Protein AF-A0A6A4I9Q8-F1 (afdb_monomer_lite)

Secondary structure (DSSP, 8-state):
--HHHHHHHHHHHHHHHHHHHHHHHHHHHTTT---THHHHHHHHHHHHHHHHHHHHHHHHGGGS---S-HHHHHHHHHHHHHHHHHHHHHHHHHHHHHHS-TTSTHHHHHHHHHHHHHHHHHHHHHHHHHHHHHSGGGGSSS-----HHHHHHHHHHHHHHHHHHHHHHHHHHHHHT---TT--

InterPro domains:
  IPR049326 Rhodopsin domain, fungi [PF20684] (23-183)
  IPR052337 Satratoxin biosynthesis SC1 cluster protein 4-like [PTHR33048] (4-182)

pLDDT: mean 72.07, std 10.19, range [44.06, 89.12]

Structure (mmCIF, N/CA/C/O backbone):
data_AF-A0A6A4I9Q8-F1
#
_entry.id   AF-A0A6A4I9Q8-F1
#
loop_
_atom_site.group_PDB
_atom_site.id
_atom_site.type_symbol
_atom_site.label_atom_id
_atom_site.label_alt_id
_atom_site.label_comp_id
_atom_site.label_asym_id
_atom_site.label_entity_id
_atom_site.label_seq_id
_atom_site.pdbx_PDB_ins_code
_atom_site.Cartn_x
_atom_site.Cartn_y
_atom_site.Cartn_z
_atom_site.occupancy
_atom_site.B_iso_or_equiv
_atom_site.auth_seq_id
_atom_site.auth_comp_id
_atom_site.auth_asym_id
_atom_site.auth_atom_id
_atom_site.pdbx_PDB_model_num
ATOM 1 N N . MET A 1 1 ? 11.282 19.384 -15.415 1.00 49.78 1 MET A N 1
ATOM 2 C CA . MET A 1 1 ? 12.020 18.966 -14.199 1.00 49.78 1 MET A CA 1
ATOM 3 C C . MET A 1 1 ? 13.045 17.926 -14.609 1.00 49.78 1 MET A C 1
ATOM 5 O O . MET A 1 1 ? 12.693 17.058 -15.399 1.00 49.78 1 MET A O 1
ATOM 9 N N . SER A 1 2 ? 14.297 18.053 -14.161 1.00 60.88 2 SER A N 1
ATOM 10 C CA . SER A 1 2 ? 15.356 17.092 -14.499 1.00 60.88 2 SER A CA 1
ATOM 11 C C . SER A 1 2 ? 15.027 15.717 -13.908 1.00 60.88 2 SER A C 1
ATOM 13 O O . SER A 1 2 ? 14.532 15.641 -12.782 1.00 60.88 2 SER A O 1
ATOM 15 N N . SER A 1 3 ? 15.295 14.640 -14.653 1.00 65.06 3 SER A N 1
ATOM 16 C CA . SER A 1 3 ? 15.032 13.252 -14.231 1.00 65.06 3 SER A CA 1
ATOM 17 C C . SER A 1 3 ? 15.642 12.946 -12.858 1.00 65.06 3 SER A C 1
ATOM 19 O O . SER A 1 3 ? 15.024 12.292 -12.021 1.00 65.06 3 SER A O 1
ATOM 21 N N . THR A 1 4 ? 16.815 13.516 -12.581 1.00 69.88 4 THR A N 1
ATOM 22 C CA . THR A 1 4 ? 17.537 13.374 -11.314 1.00 69.88 4 THR A CA 1
ATOM 23 C C . THR A 1 4 ? 16.793 14.011 -10.138 1.00 69.88 4 THR A C 1
ATOM 25 O O . THR A 1 4 ? 16.762 13.444 -9.053 1.00 69.88 4 THR A O 1
ATOM 28 N N . THR A 1 5 ? 16.125 15.154 -10.340 1.00 75.88 5 THR A N 1
ATOM 29 C CA . THR A 1 5 ? 15.363 15.841 -9.280 1.00 75.88 5 THR A CA 1
ATOM 30 C C . THR A 1 5 ? 14.166 15.009 -8.819 1.00 75.88 5 THR A C 1
ATOM 32 O O . THR A 1 5 ? 13.914 14.906 -7.622 1.00 75.88 5 THR A O 1
ATOM 35 N N . ASN A 1 6 ? 13.453 14.375 -9.754 1.00 74.19 6 ASN A N 1
ATOM 36 C CA . ASN A 1 6 ? 12.318 13.503 -9.431 1.00 74.19 6 ASN A CA 1
ATOM 37 C C . ASN A 1 6 ? 12.762 12.240 -8.682 1.00 74.19 6 ASN A C 1
ATOM 39 O O . ASN A 1 6 ? 12.063 11.767 -7.785 1.00 74.19 6 ASN A O 1
ATOM 43 N N . LEU A 1 7 ? 13.937 11.714 -9.032 1.00 70.06 7 LEU A N 1
ATOM 44 C CA . LEU A 1 7 ? 14.496 10.520 -8.410 1.00 70.06 7 LEU A CA 1
ATOM 45 C C . LEU A 1 7 ? 14.932 10.810 -6.967 1.00 70.06 7 LEU A C 1
ATOM 47 O O . LEU A 1 7 ? 14.539 10.088 -6.055 1.00 70.06 7 LEU A O 1
ATOM 51 N N . VAL A 1 8 ? 15.627 11.930 -6.741 1.00 75.88 8 VAL A N 1
ATOM 52 C CA . VAL A 1 8 ? 16.012 12.385 -5.394 1.00 75.88 8 VAL A CA 1
ATOM 53 C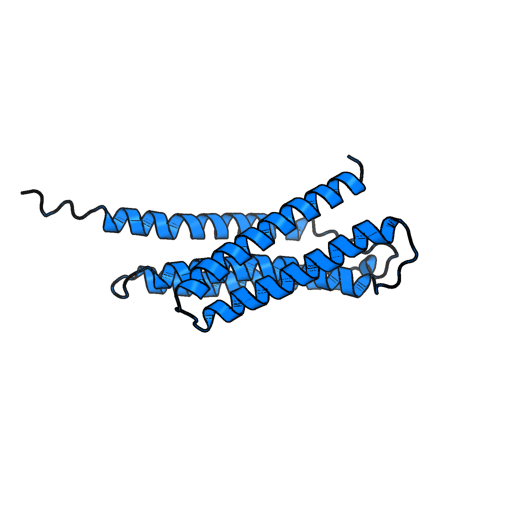 C . VAL A 1 8 ? 14.785 12.634 -4.516 1.00 75.88 8 VAL A C 1
ATOM 55 O O . VAL A 1 8 ? 14.747 12.177 -3.377 1.00 75.88 8 VAL A O 1
ATOM 58 N N . LEU A 1 9 ? 13.757 13.310 -5.043 1.00 78.50 9 LEU A N 1
ATOM 59 C CA . LEU A 1 9 ? 12.509 13.527 -4.305 1.00 78.50 9 LEU A CA 1
ATOM 60 C C . LEU A 1 9 ? 11.856 12.204 -3.899 1.00 78.50 9 LEU A C 1
ATOM 62 O O . LEU A 1 9 ? 11.435 12.056 -2.754 1.00 78.50 9 LEU A O 1
ATOM 66 N N . SER A 1 10 ? 11.817 11.237 -4.816 1.00 72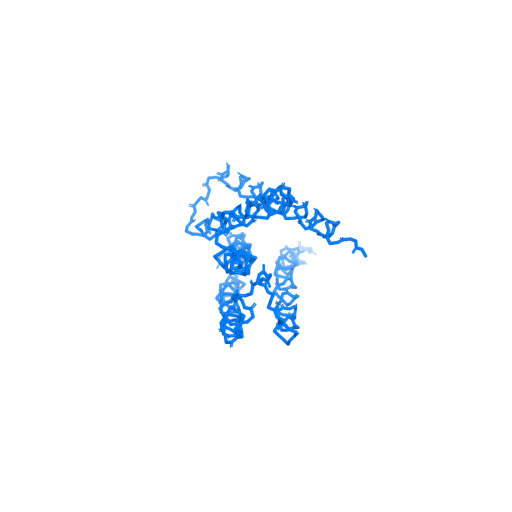.81 10 SER A N 1
ATOM 67 C CA . SER A 1 10 ? 11.249 9.915 -4.547 1.00 72.81 10 SER A CA 1
ATOM 68 C C . SER A 1 10 ? 12.001 9.217 -3.409 1.00 72.81 10 SER A C 1
ATOM 70 O O . SER A 1 10 ? 11.367 8.834 -2.430 1.00 72.81 10 SER A O 1
ATOM 72 N N . VAL A 1 11 ? 13.338 9.142 -3.465 1.00 74.75 11 VAL A N 1
ATOM 73 C CA . VAL A 1 11 ? 14.175 8.538 -2.404 1.00 74.75 11 VAL A CA 1
ATOM 74 C C . VAL A 1 11 ? 13.909 9.180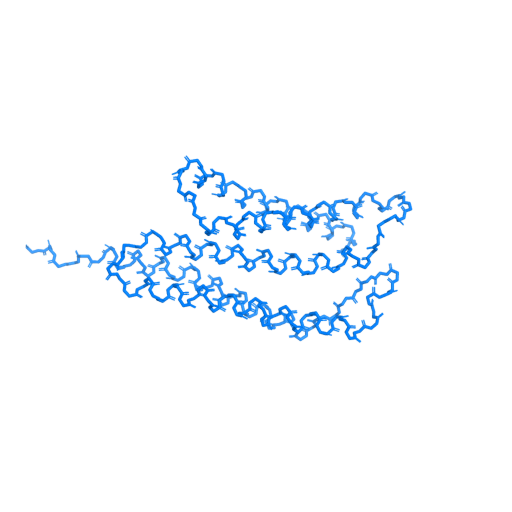 -1.040 1.00 74.75 11 VAL A C 1
ATOM 76 O O . VAL A 1 11 ? 13.747 8.486 -0.036 1.00 74.75 11 VAL A O 1
ATOM 79 N N . VAL A 1 12 ? 13.829 10.511 -0.980 1.00 78.94 12 VAL A N 1
ATOM 80 C CA . VAL A 1 12 ? 13.586 11.226 0.283 1.00 78.94 12 VAL A CA 1
ATOM 81 C C . VAL A 1 12 ? 12.206 10.890 0.853 1.00 78.94 12 VAL A C 1
ATOM 83 O O . VAL A 1 12 ? 12.088 10.589 2.039 1.00 78.94 12 VAL A O 1
ATOM 86 N N . PHE A 1 13 ? 11.153 10.889 0.032 1.00 77.56 13 PHE A N 1
ATOM 87 C CA . PHE A 1 13 ? 9.819 10.524 0.516 1.00 77.56 13 PHE A CA 1
ATOM 88 C C . PHE A 1 13 ? 9.743 9.062 0.959 1.00 77.56 13 PHE A C 1
ATOM 90 O O . PHE A 1 13 ? 9.140 8.776 1.996 1.00 77.56 13 PHE A O 1
ATOM 97 N N . PHE A 1 14 ? 10.382 8.155 0.220 1.00 69.56 14 PHE A N 1
ATOM 98 C CA . PHE A 1 14 ? 10.418 6.735 0.551 1.00 69.56 14 PHE A CA 1
ATOM 99 C C . PHE A 1 14 ? 11.152 6.462 1.861 1.00 69.56 14 PHE A C 1
ATOM 101 O O . PHE A 1 14 ? 10.586 5.833 2.751 1.00 69.56 14 PHE A O 1
ATOM 108 N N . THR A 1 15 ? 12.335 7.040 2.054 1.00 71.56 15 THR A N 1
ATOM 109 C CA . THR A 1 15 ? 13.102 6.887 3.300 1.00 71.56 15 THR A CA 1
ATOM 110 C C . THR A 1 15 ? 12.361 7.442 4.521 1.00 71.56 15 THR A C 1
ATOM 112 O O . THR A 1 15 ? 12.354 6.807 5.581 1.00 71.56 15 THR A O 1
ATOM 115 N N . ILE A 1 16 ? 11.667 8.580 4.387 1.00 77.31 16 ILE A N 1
ATOM 116 C CA . ILE A 1 16 ? 10.814 9.130 5.455 1.00 77.31 16 ILE A CA 1
ATOM 117 C C . ILE A 1 16 ? 9.633 8.191 5.740 1.00 77.31 16 ILE A C 1
ATOM 119 O O . ILE A 1 16 ? 9.325 7.916 6.905 1.00 77.31 16 ILE A O 1
ATOM 123 N N . ALA A 1 17 ? 8.978 7.674 4.697 1.00 69.50 17 ALA A N 1
ATOM 124 C CA . ALA A 1 17 ? 7.860 6.745 4.833 1.00 69.50 17 ALA A CA 1
ATOM 125 C C . ALA A 1 17 ? 8.293 5.436 5.518 1.00 69.50 17 ALA A C 1
ATOM 127 O O . ALA A 1 17 ? 7.673 5.032 6.511 1.00 69.50 17 ALA A O 1
ATOM 128 N N . SER A 1 18 ? 9.396 4.835 5.064 1.00 68.38 18 SER A N 1
ATOM 129 C CA . SER A 1 18 ? 10.040 3.660 5.657 1.00 68.38 18 SER A CA 1
ATOM 130 C C . SER A 1 18 ? 10.385 3.916 7.126 1.00 68.38 18 SER A C 1
ATOM 132 O O . SER A 1 18 ? 9.919 3.185 8.000 1.00 68.38 18 SER A O 1
ATOM 134 N N . GLY A 1 19 ? 11.082 5.015 7.433 1.00 69.44 19 GLY A N 1
ATOM 135 C CA . GLY A 1 19 ? 11.451 5.385 8.803 1.00 69.44 19 GLY A CA 1
ATOM 136 C C . GLY A 1 19 ? 10.245 5.584 9.727 1.00 69.44 19 GLY A C 1
ATOM 137 O O . GLY A 1 19 ? 10.244 5.108 10.866 1.00 69.44 19 GLY A O 1
ATOM 138 N N . SER A 1 20 ? 9.176 6.216 9.235 1.00 71.75 20 SER A N 1
ATOM 139 C CA . SER A 1 20 ? 7.936 6.388 10.001 1.00 71.75 20 SER A CA 1
ATOM 140 C C . SER A 1 20 ? 7.248 5.050 10.301 1.00 71.75 20 SER A C 1
ATOM 142 O O . SER A 1 20 ? 6.699 4.857 11.391 1.00 71.75 20 SER A O 1
ATOM 144 N N . THR A 1 21 ? 7.327 4.102 9.365 1.00 66.56 21 THR A N 1
ATOM 145 C CA . THR A 1 21 ? 6.777 2.751 9.506 1.00 66.56 21 THR A CA 1
ATOM 146 C C . THR A 1 21 ? 7.585 1.954 10.528 1.00 66.56 21 THR A C 1
ATOM 148 O O . THR A 1 21 ? 7.000 1.366 11.442 1.00 66.56 21 THR A O 1
ATOM 151 N N . THR A 1 22 ? 8.919 2.037 10.473 1.00 66.25 22 THR A N 1
ATOM 152 C CA . THR A 1 22 ? 9.829 1.449 11.469 1.00 66.25 22 THR A CA 1
ATOM 153 C C . THR A 1 22 ? 9.583 2.010 12.858 1.00 66.25 22 THR A C 1
ATOM 155 O O . THR A 1 22 ? 9.477 1.249 13.813 1.00 66.25 22 THR A O 1
ATOM 158 N N . ALA A 1 23 ? 9.433 3.329 12.996 1.00 68.50 23 ALA A N 1
ATOM 159 C CA . ALA A 1 23 ? 9.161 3.955 14.286 1.00 68.50 23 ALA A CA 1
ATOM 160 C C . ALA A 1 23 ? 7.839 3.451 14.886 1.00 68.50 23 ALA A C 1
ATOM 162 O O . ALA A 1 23 ? 7.784 3.111 16.069 1.00 68.50 23 ALA A O 1
ATOM 163 N N . ARG A 1 24 ? 6.784 3.325 14.068 1.00 68.12 24 ARG A N 1
ATOM 164 C CA . ARG A 1 24 ? 5.489 2.765 14.496 1.00 68.12 24 ARG A CA 1
ATOM 165 C C . ARG A 1 24 ? 5.614 1.307 14.945 1.00 68.12 24 ARG A C 1
ATOM 167 O O . ARG A 1 24 ? 5.060 0.951 15.988 1.00 68.12 24 ARG A O 1
ATOM 174 N N . LEU A 1 25 ? 6.361 0.488 14.201 1.00 63.91 25 LEU A N 1
ATOM 175 C CA . LEU A 1 25 ? 6.666 -0.898 14.569 1.00 63.91 25 LEU A CA 1
ATOM 176 C C . LEU A 1 25 ? 7.487 -0.976 15.858 1.00 63.91 25 LEU A C 1
ATOM 178 O O . LEU A 1 25 ? 7.111 -1.711 16.761 1.00 63.91 25 LEU A O 1
ATOM 182 N N . CYS A 1 26 ? 8.542 -0.176 15.999 1.00 62.28 26 CYS A N 1
ATOM 183 C CA . CYS A 1 26 ? 9.382 -0.127 17.197 1.00 62.28 26 CYS A CA 1
ATOM 184 C C . CYS A 1 26 ? 8.591 0.290 18.441 1.00 62.28 26 CYS A C 1
ATOM 186 O O . CYS A 1 26 ? 8.750 -0.311 19.503 1.00 62.28 26 CYS A O 1
ATOM 188 N N . ILE A 1 27 ? 7.689 1.271 18.324 1.00 69.62 27 ILE A N 1
ATOM 189 C CA . ILE A 1 27 ? 6.798 1.673 19.424 1.00 69.62 27 ILE A CA 1
ATOM 190 C C . ILE A 1 27 ? 5.878 0.509 19.834 1.00 69.62 27 ILE A C 1
ATOM 192 O O . ILE A 1 27 ? 5.635 0.315 21.029 1.00 69.62 27 ILE A O 1
ATOM 196 N N . ARG A 1 28 ? 5.386 -0.289 18.875 1.00 65.69 28 ARG A N 1
ATOM 197 C CA . ARG A 1 28 ? 4.564 -1.485 19.145 1.00 65.69 28 ARG A CA 1
ATOM 198 C C . ARG A 1 28 ? 5.376 -2.646 19.719 1.00 65.69 28 ARG A C 1
ATOM 200 O O . ARG A 1 28 ? 4.943 -3.237 20.707 1.00 65.69 28 ARG A O 1
ATOM 207 N N . TYR A 1 29 ? 6.559 -2.913 19.173 1.00 60.53 29 TYR A N 1
ATOM 208 C CA . TYR A 1 29 ? 7.510 -3.916 19.657 1.00 60.53 29 TYR A CA 1
ATOM 209 C C . TYR A 1 29 ? 7.867 -3.657 21.122 1.00 60.53 29 TYR A C 1
ATOM 211 O O . TYR A 1 29 ? 7.796 -4.550 21.967 1.00 60.53 29 TYR A O 1
ATOM 219 N N . ARG A 1 30 ? 8.127 -2.388 21.463 1.00 60.88 30 ARG A N 1
ATOM 220 C CA . ARG A 1 30 ? 8.427 -1.966 22.836 1.00 60.88 30 ARG A CA 1
ATOM 221 C C . ARG A 1 30 ? 7.256 -2.166 23.806 1.00 60.88 30 ARG A C 1
ATOM 223 O O . ARG A 1 30 ? 7.480 -2.214 25.010 1.00 60.88 30 ARG A O 1
ATOM 230 N N . LYS A 1 31 ? 6.020 -2.305 23.311 1.00 68.38 31 LYS A N 1
ATOM 231 C CA . LYS A 1 31 ? 4.825 -2.630 24.110 1.00 68.38 31 LYS A CA 1
ATOM 232 C C . LYS A 1 31 ? 4.532 -4.140 24.224 1.00 68.38 31 LYS A C 1
ATOM 234 O O . LYS A 1 31 ? 3.500 -4.482 24.793 1.00 68.38 31 LYS A O 1
ATOM 239 N N . GLN A 1 32 ? 5.417 -5.029 23.744 1.00 53.28 32 GLN A N 1
ATOM 240 C CA . GLN A 1 32 ? 5.388 -6.484 24.013 1.00 53.28 32 GLN A CA 1
ATOM 241 C C . GLN A 1 32 ? 4.052 -7.183 23.659 1.00 53.28 32 GLN A C 1
ATOM 243 O O . GLN A 1 32 ? 3.576 -8.064 24.368 1.00 53.28 32 GLN A O 1
ATOM 248 N N . ARG A 1 33 ? 3.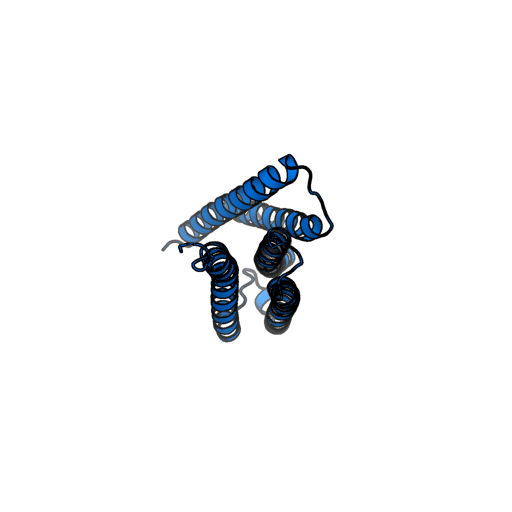420 -6.805 22.541 1.00 59.88 33 ARG A N 1
ATOM 249 C CA . ARG A 1 33 ? 2.233 -7.493 21.989 1.00 59.88 33 ARG A CA 1
ATOM 250 C C . ARG A 1 33 ? 2.510 -8.028 20.584 1.00 59.88 33 ARG A C 1
ATOM 252 O O . ARG A 1 33 ? 1.780 -7.717 19.647 1.00 59.88 33 ARG A O 1
ATOM 259 N N . LEU A 1 34 ? 3.565 -8.832 20.465 1.00 53.28 34 LEU A N 1
ATOM 260 C CA . LEU A 1 34 ? 3.936 -9.483 19.212 1.00 53.28 34 LEU A CA 1
ATOM 261 C C . LEU A 1 34 ? 2.974 -10.622 18.885 1.00 53.28 34 LEU A C 1
ATOM 263 O O . LEU A 1 34 ? 2.778 -11.527 19.693 1.00 53.28 34 LEU A O 1
ATOM 267 N N . TRP A 1 35 ? 2.352 -10.557 17.715 1.00 58.75 35 TRP A N 1
ATOM 268 C CA . TRP A 1 35 ? 1.408 -11.565 17.215 1.00 58.75 35 TRP A CA 1
ATOM 269 C C . TRP A 1 35 ? 1.637 -11.771 15.710 1.00 58.75 35 TRP A C 1
ATOM 271 O O . TRP A 1 35 ? 2.302 -10.961 15.080 1.00 58.75 35 TRP A O 1
ATOM 281 N N . TRP A 1 36 ? 1.022 -12.799 15.109 1.00 55.47 36 TRP A N 1
ATOM 282 C CA . TRP A 1 36 ? 1.132 -13.148 13.673 1.00 55.47 36 TRP A CA 1
ATOM 283 C C . TRP A 1 36 ? 0.946 -11.974 12.680 1.00 55.47 36 TRP A C 1
ATOM 285 O O . TRP A 1 36 ? 1.488 -11.994 11.583 1.00 55.47 36 TRP A O 1
ATOM 295 N N . ASP A 1 37 ? 0.224 -10.930 13.086 1.00 59.28 37 ASP A N 1
ATOM 296 C CA . ASP A 1 37 ? 0.057 -9.661 12.356 1.00 59.28 37 ASP A CA 1
ATOM 297 C C . ASP A 1 37 ? 1.367 -8.879 12.129 1.00 59.28 37 ASP A C 1
ATOM 299 O O . ASP A 1 37 ? 1.537 -8.242 11.091 1.00 59.28 37 ASP A O 1
ATOM 303 N N . ASP A 1 38 ? 2.331 -8.965 13.051 1.00 64.19 38 ASP A N 1
ATOM 304 C CA . ASP A 1 38 ? 3.638 -8.313 12.893 1.00 64.19 38 ASP A CA 1
ATOM 305 C C . ASP A 1 38 ? 4.468 -8.963 11.778 1.00 64.19 38 ASP A C 1
ATOM 307 O O . ASP A 1 38 ? 5.381 -8.330 11.255 1.00 64.19 38 ASP A O 1
ATOM 311 N N . GLY A 1 39 ? 4.121 -10.183 11.347 1.00 68.69 39 GLY A N 1
ATOM 312 C CA . GLY A 1 39 ? 4.751 -10.839 10.201 1.00 68.69 39 GLY A CA 1
ATOM 313 C C . GLY A 1 39 ? 4.548 -10.059 8.900 1.00 68.69 39 GLY A C 1
ATOM 314 O O . GLY A 1 39 ? 5.504 -9.847 8.158 1.00 68.69 39 GLY A O 1
ATOM 315 N N . TRP A 1 40 ? 3.339 -9.540 8.662 1.00 66.69 40 TRP A N 1
ATOM 316 C CA . TRP A 1 40 ? 3.046 -8.688 7.502 1.00 66.69 40 TRP A CA 1
ATOM 317 C C . TRP A 1 40 ? 3.768 -7.343 7.593 1.00 66.69 40 TRP A C 1
ATOM 319 O O . TRP A 1 40 ? 4.280 -6.827 6.601 1.00 66.69 40 TRP A O 1
ATOM 329 N N . ALA A 1 41 ? 3.879 -6.791 8.799 1.00 65.94 41 ALA A N 1
ATOM 330 C CA . ALA A 1 41 ? 4.570 -5.531 9.041 1.00 65.94 41 ALA A CA 1
ATOM 331 C C . ALA A 1 41 ? 6.096 -5.658 8.841 1.00 65.94 41 ALA A C 1
ATOM 333 O O . ALA A 1 41 ? 6.709 -4.794 8.215 1.00 65.94 41 ALA A O 1
ATOM 334 N N . ILE A 1 42 ? 6.698 -6.761 9.298 1.00 71.00 42 ILE A N 1
ATOM 335 C CA . ILE A 1 42 ? 8.114 -7.094 9.078 1.00 71.00 42 ILE A CA 1
ATOM 336 C C . ILE A 1 42 ? 8.377 -7.373 7.597 1.00 71.00 42 ILE A C 1
ATOM 338 O O . ILE A 1 42 ? 9.340 -6.846 7.046 1.00 71.00 42 ILE A O 1
ATOM 342 N N . LEU A 1 43 ? 7.503 -8.137 6.935 1.00 71.62 43 LEU A N 1
ATOM 343 C CA . LEU A 1 43 ? 7.601 -8.396 5.498 1.00 71.62 43 LEU A CA 1
ATOM 344 C C . LEU A 1 43 ? 7.569 -7.089 4.697 1.00 71.62 43 LEU A C 1
ATOM 346 O O . LEU A 1 43 ? 8.397 -6.889 3.816 1.00 71.62 43 LEU A O 1
ATOM 350 N N . THR A 1 44 ? 6.664 -6.174 5.051 1.00 69.50 44 THR A N 1
ATOM 351 C CA . THR A 1 44 ? 6.586 -4.832 4.452 1.00 69.50 44 THR A CA 1
ATOM 352 C C . THR A 1 44 ? 7.890 -4.070 4.622 1.00 69.50 44 THR A C 1
ATOM 354 O O . THR A 1 44 ? 8.384 -3.480 3.672 1.00 69.50 44 THR A O 1
ATOM 357 N N . LEU A 1 45 ? 8.454 -4.098 5.829 1.00 68.62 45 LEU A N 1
ATOM 358 C CA . LEU A 1 45 ? 9.707 -3.423 6.139 1.00 68.62 45 LEU A CA 1
ATOM 359 C C . LEU A 1 45 ? 10.855 -3.952 5.288 1.00 68.62 45 LEU A C 1
ATOM 361 O O . LEU A 1 45 ? 11.559 -3.164 4.669 1.00 68.62 45 LEU A O 1
ATOM 365 N N . ILE A 1 46 ? 10.998 -5.275 5.215 1.00 76.00 46 ILE A N 1
ATOM 366 C CA . ILE A 1 46 ? 12.032 -5.926 4.409 1.00 76.00 46 ILE A CA 1
ATOM 367 C C . ILE A 1 46 ? 11.866 -5.534 2.936 1.00 76.00 46 ILE A C 1
ATOM 369 O O . ILE A 1 46 ? 12.810 -5.038 2.325 1.00 76.00 46 ILE A O 1
ATOM 373 N N . LEU A 1 47 ? 10.658 -5.674 2.386 1.00 70.25 47 LEU A N 1
ATOM 374 C CA . LEU A 1 47 ? 10.367 -5.335 0.992 1.00 70.25 47 LEU A CA 1
ATOM 375 C C . LEU A 1 47 ? 10.635 -3.855 0.680 1.00 70.25 47 LEU A C 1
ATOM 377 O O . LEU A 1 47 ? 11.292 -3.559 -0.315 1.00 70.25 47 LEU A O 1
ATOM 381 N N . SER A 1 48 ? 10.207 -2.930 1.542 1.00 67.75 48 SER A N 1
ATOM 382 C CA . SER A 1 48 ? 10.467 -1.495 1.367 1.00 67.75 48 SER A CA 1
ATOM 383 C C . SER A 1 48 ? 11.953 -1.156 1.473 1.00 67.75 48 SER A C 1
ATOM 385 O O . SER A 1 48 ? 12.455 -0.384 0.663 1.00 67.75 48 SER A O 1
ATOM 387 N N . THR A 1 49 ? 12.690 -1.766 2.410 1.00 69.38 49 THR A N 1
ATOM 388 C CA . THR A 1 49 ? 14.141 -1.538 2.524 1.00 69.38 49 THR A CA 1
ATOM 389 C C . THR A 1 49 ? 14.912 -2.049 1.311 1.00 69.38 49 THR A C 1
ATOM 391 O O . THR A 1 49 ? 15.863 -1.403 0.883 1.00 69.38 49 THR A O 1
ATOM 394 N N . LEU A 1 50 ? 14.486 -3.164 0.711 1.00 70.88 50 LEU A N 1
ATOM 395 C CA . LEU A 1 50 ? 15.085 -3.670 -0.525 1.00 70.88 50 LEU A CA 1
ATOM 396 C C . LEU A 1 50 ? 14.849 -2.713 -1.701 1.00 70.88 50 LEU A C 1
ATOM 398 O O . LEU A 1 50 ? 15.746 -2.516 -2.518 1.00 70.88 50 LEU A O 1
ATOM 402 N N . VAL A 1 51 ? 13.672 -2.084 -1.763 1.00 68.31 51 VAL A N 1
ATOM 403 C CA . VAL A 1 51 ? 13.371 -1.042 -2.756 1.00 68.31 51 VAL A CA 1
ATOM 404 C C . VAL A 1 51 ? 14.213 0.212 -2.527 1.00 68.31 51 VAL A C 1
ATOM 406 O O . VAL A 1 51 ? 14.762 0.745 -3.490 1.00 68.31 51 VAL A O 1
ATOM 409 N N . ASP A 1 52 ? 14.359 0.659 -1.278 1.00 65.94 52 ASP A N 1
ATOM 410 C CA . ASP A 1 52 ? 15.188 1.819 -0.925 1.00 65.94 52 ASP A CA 1
ATOM 411 C C . ASP A 1 52 ? 16.658 1.602 -1.319 1.00 65.94 52 ASP A C 1
ATOM 413 O O . ASP A 1 52 ? 17.269 2.485 -1.923 1.00 65.94 52 ASP A O 1
ATOM 417 N N . ILE A 1 53 ? 17.210 0.416 -1.042 1.00 71.38 53 ILE A N 1
ATOM 418 C CA . ILE A 1 53 ? 18.583 0.046 -1.425 1.00 71.38 53 ILE A CA 1
ATOM 419 C C . ILE A 1 53 ? 18.730 0.042 -2.950 1.00 71.38 53 ILE A C 1
ATOM 421 O O . ILE A 1 53 ? 19.632 0.687 -3.479 1.00 71.38 53 ILE A O 1
ATOM 425 N N . ALA A 1 54 ? 17.802 -0.598 -3.663 1.00 68.12 54 ALA A N 1
ATOM 426 C CA . ALA A 1 54 ? 17.814 -0.635 -5.122 1.00 68.12 54 ALA A CA 1
ATOM 427 C C . ALA A 1 54 ? 17.706 0.767 -5.748 1.00 68.12 54 ALA A C 1
ATOM 429 O O . ALA A 1 54 ? 18.335 1.053 -6.766 1.00 68.12 54 ALA A O 1
ATOM 430 N N . LEU A 1 55 ? 16.897 1.656 -5.170 1.00 67.69 55 LEU A N 1
ATOM 431 C CA . LEU A 1 55 ? 16.739 3.019 -5.669 1.00 67.69 55 LEU A CA 1
ATOM 432 C C . LEU A 1 55 ? 17.978 3.874 -5.367 1.00 67.69 55 LEU A C 1
ATOM 434 O O . LEU A 1 55 ? 18.370 4.692 -6.197 1.00 67.69 55 LEU A O 1
ATOM 438 N N . PHE A 1 56 ? 18.610 3.666 -4.211 1.00 69.69 56 PHE A N 1
ATOM 439 C CA . PHE A 1 56 ? 19.854 4.328 -3.825 1.00 69.69 56 PHE A CA 1
ATOM 440 C C . PHE A 1 56 ? 21.026 3.919 -4.725 1.00 69.69 56 PHE A C 1
ATOM 442 O O . PHE A 1 56 ? 21.767 4.784 -5.193 1.00 69.69 56 PHE A O 1
ATOM 449 N N . GLU A 1 57 ? 21.147 2.629 -5.044 1.00 68.06 57 GLU A N 1
ATOM 450 C CA . GLU A 1 57 ? 22.126 2.128 -6.016 1.00 68.06 57 GLU A CA 1
ATOM 451 C C . GLU A 1 57 ? 21.926 2.773 -7.394 1.00 68.06 57 GLU A C 1
ATOM 453 O O . GLU A 1 57 ? 22.893 3.225 -7.998 1.00 68.06 57 GLU A O 1
ATOM 458 N N . ALA A 1 58 ? 20.680 2.948 -7.850 1.00 64.69 58 ALA A N 1
ATOM 459 C CA . ALA A 1 58 ? 20.390 3.621 -9.120 1.00 64.69 58 ALA A CA 1
ATOM 460 C C . ALA A 1 58 ? 20.770 5.120 -9.142 1.00 64.69 58 ALA A C 1
ATOM 462 O O . ALA A 1 58 ? 21.060 5.661 -10.211 1.00 64.69 58 ALA A O 1
ATOM 463 N N . VAL A 1 59 ? 20.777 5.808 -7.990 1.00 65.88 59 VAL A N 1
ATOM 464 C CA . VAL A 1 59 ? 21.287 7.193 -7.875 1.00 65.88 59 VAL A CA 1
ATOM 465 C C . VAL A 1 59 ? 22.807 7.218 -8.036 1.00 65.88 59 VAL A C 1
ATOM 467 O O . VAL A 1 59 ? 23.339 8.115 -8.689 1.00 65.88 59 VAL A O 1
ATOM 470 N N . PHE A 1 60 ? 23.499 6.259 -7.415 1.00 64.06 60 PHE A N 1
ATOM 471 C CA . PHE A 1 60 ? 24.962 6.205 -7.357 1.00 64.06 60 PHE A CA 1
ATOM 472 C C . PHE A 1 60 ? 25.593 5.633 -8.636 1.00 64.06 60 PHE A C 1
ATOM 474 O O . PHE A 1 60 ? 26.606 6.160 -9.095 1.00 64.06 60 PHE A O 1
ATOM 481 N N . GLU A 1 61 ? 24.975 4.630 -9.269 1.00 61.25 61 GLU A N 1
ATOM 482 C CA . GLU A 1 61 ? 25.420 4.062 -10.555 1.00 61.25 61 GLU A CA 1
ATOM 483 C C . GLU A 1 61 ? 25.200 5.000 -11.752 1.00 61.25 61 GLU A C 1
ATOM 485 O O . GLU A 1 61 ? 25.728 4.756 -12.833 1.00 61.25 61 GLU A O 1
ATOM 490 N N . ALA A 1 62 ? 24.532 6.146 -11.580 1.00 55.09 62 ALA A N 1
ATOM 491 C CA . ALA A 1 62 ? 24.508 7.193 -12.605 1.00 55.09 62 ALA A CA 1
ATOM 492 C C . ALA A 1 62 ? 25.918 7.715 -12.993 1.00 55.09 62 ALA A C 1
ATOM 494 O O . ALA A 1 62 ? 26.031 8.506 -13.930 1.00 55.09 62 ALA A O 1
ATOM 495 N N . GLY A 1 63 ? 26.982 7.281 -12.295 1.00 54.97 63 GLY A N 1
ATOM 496 C CA . GLY A 1 63 ? 28.385 7.556 -12.612 1.00 54.97 63 GLY A CA 1
ATOM 497 C C . GLY A 1 63 ? 29.283 6.352 -12.961 1.00 54.97 63 GLY A C 1
ATOM 498 O O . GLY A 1 63 ? 30.460 6.588 -13.229 1.00 54.97 63 GLY A O 1
ATOM 499 N N . SER A 1 64 ? 28.833 5.088 -12.950 1.00 51.59 64 SER A N 1
ATOM 500 C CA . SER A 1 64 ? 29.699 3.918 -13.251 1.00 51.59 64 SER A CA 1
ATOM 501 C C . SER A 1 64 ? 28.904 2.694 -13.737 1.00 51.59 64 SER A C 1
ATOM 503 O O . SER A 1 64 ? 27.733 2.562 -13.405 1.00 51.59 64 SER A O 1
ATOM 505 N N . ASP A 1 65 ? 29.544 1.841 -14.549 1.00 55.00 65 ASP A N 1
ATOM 506 C CA . ASP A 1 65 ? 28.939 0.756 -15.348 1.00 55.00 65 ASP A CA 1
ATOM 507 C C . ASP A 1 65 ? 27.929 -0.153 -14.604 1.00 55.00 65 ASP A C 1
ATOM 509 O O . ASP A 1 65 ? 28.179 -0.535 -13.462 1.00 55.00 65 ASP A O 1
ATOM 513 N N . PRO A 1 66 ? 26.827 -0.581 -15.264 1.00 53.62 66 PRO A N 1
ATOM 514 C CA . PRO A 1 66 ? 25.705 -1.248 -14.607 1.00 53.62 66 PRO A CA 1
ATOM 515 C C . PRO A 1 66 ? 25.945 -2.754 -14.436 1.00 53.62 66 PRO A C 1
ATOM 517 O O . PRO A 1 66 ? 25.925 -3.500 -15.420 1.00 53.62 66 PRO A O 1
ATOM 520 N N . VAL A 1 67 ? 26.109 -3.228 -13.198 1.00 52.41 67 VAL A N 1
ATOM 521 C CA . VAL A 1 67 ? 26.244 -4.675 -12.899 1.00 52.41 67 VAL A CA 1
ATOM 522 C C . VAL A 1 67 ? 24.941 -5.283 -12.347 1.00 52.41 67 VAL A C 1
ATOM 524 O O . VAL A 1 67 ? 24.837 -6.499 -12.179 1.00 52.41 67 VAL A O 1
ATOM 527 N N . SER A 1 68 ? 23.884 -4.488 -12.142 1.00 54.31 68 SER A N 1
ATOM 528 C CA . SER A 1 68 ? 22.582 -5.020 -11.717 1.00 54.31 68 SER A CA 1
ATOM 529 C C . SER A 1 68 ? 21.789 -5.634 -12.895 1.00 54.31 68 SER A C 1
ATOM 531 O O . SER A 1 68 ? 21.718 -5.048 -13.985 1.00 54.31 68 SER A O 1
ATOM 533 N N . PRO A 1 69 ? 21.126 -6.797 -12.719 1.00 58.03 69 PRO A N 1
ATOM 534 C CA . PRO A 1 69 ? 20.126 -7.268 -13.669 1.00 58.03 69 PRO A CA 1
ATOM 535 C C . PRO A 1 69 ? 18.919 -6.320 -13.617 1.00 58.03 69 PRO A C 1
ATOM 537 O O . PRO A 1 69 ? 17.996 -6.505 -12.821 1.00 58.03 69 PRO A O 1
ATOM 540 N N . LYS A 1 70 ? 18.919 -5.305 -14.490 1.00 68.25 70 LYS A N 1
ATOM 541 C CA . LYS A 1 70 ? 17.901 -4.239 -14.592 1.00 68.25 70 LYS A CA 1
ATOM 542 C C . LYS A 1 70 ? 16.456 -4.753 -14.551 1.00 68.25 70 LYS A C 1
ATOM 544 O O . LYS A 1 70 ? 15.583 -4.104 -13.981 1.00 68.25 70 LYS A O 1
ATOM 549 N N . ALA A 1 71 ? 16.209 -5.941 -15.105 1.00 66.31 71 ALA A N 1
ATOM 550 C CA . ALA A 1 71 ? 14.909 -6.601 -15.058 1.00 66.31 71 ALA A CA 1
ATOM 551 C C . ALA A 1 71 ? 14.508 -7.020 -13.631 1.00 66.31 71 ALA A C 1
ATOM 553 O O . ALA A 1 71 ? 13.392 -6.736 -13.201 1.00 66.31 71 ALA A O 1
ATOM 554 N N . ALA A 1 72 ? 15.404 -7.651 -12.866 1.00 68.31 72 ALA A N 1
ATOM 555 C CA . ALA A 1 72 ? 15.107 -8.079 -11.499 1.00 68.31 72 ALA A CA 1
ATOM 556 C C . ALA A 1 72 ? 14.835 -6.875 -10.591 1.00 68.31 72 ALA A C 1
ATOM 558 O O . ALA A 1 72 ? 13.882 -6.897 -9.818 1.00 68.31 72 ALA A O 1
ATOM 559 N N . GLN A 1 73 ? 15.612 -5.801 -10.743 1.00 69.00 73 GLN A N 1
ATOM 560 C CA . GLN A 1 73 ? 15.413 -4.551 -10.011 1.00 69.00 73 GLN A CA 1
ATOM 561 C C . GLN A 1 73 ? 14.061 -3.904 -10.346 1.00 69.00 73 GLN A C 1
ATOM 563 O O . GLN A 1 73 ? 13.345 -3.462 -9.449 1.00 69.00 73 GLN A O 1
ATOM 568 N N . PHE A 1 74 ? 13.672 -3.903 -11.624 1.00 73.25 74 PHE A N 1
ATOM 569 C CA . PHE A 1 74 ? 12.372 -3.406 -12.069 1.00 73.25 74 PHE A CA 1
ATOM 570 C C . PHE A 1 74 ? 11.204 -4.205 -11.464 1.00 73.25 74 PHE A C 1
ATOM 572 O O . PHE A 1 74 ? 10.291 -3.621 -10.872 1.00 73.25 74 PHE A O 1
ATOM 579 N N . TRP A 1 75 ? 11.253 -5.537 -11.556 1.00 74.12 75 TRP A N 1
ATOM 580 C CA . TRP A 1 75 ? 10.214 -6.421 -11.021 1.00 74.12 75 TRP A CA 1
ATOM 581 C C . TRP A 1 75 ? 10.139 -6.379 -9.495 1.00 74.12 75 TRP A C 1
ATOM 583 O O . TRP A 1 75 ? 9.035 -6.346 -8.940 1.00 74.12 75 TRP A O 1
ATOM 593 N N . LEU A 1 76 ? 11.290 -6.325 -8.818 1.00 72.81 76 LEU A N 1
ATOM 594 C CA . LEU A 1 76 ? 11.360 -6.140 -7.372 1.00 72.81 76 LEU A CA 1
ATOM 595 C C . LEU A 1 76 ? 10.730 -4.814 -6.971 1.00 72.81 76 LEU A C 1
ATOM 597 O O . LEU A 1 76 ? 9.911 -4.813 -6.062 1.00 72.81 76 LEU A O 1
ATOM 601 N N . ASN A 1 77 ? 11.037 -3.718 -7.661 1.00 72.00 77 ASN A N 1
ATOM 602 C CA . ASN A 1 77 ? 10.496 -2.408 -7.318 1.00 72.00 77 ASN A CA 1
ATOM 603 C C . ASN A 1 77 ? 8.971 -2.351 -7.510 1.00 72.00 77 ASN A C 1
ATOM 605 O O . ASN A 1 77 ? 8.237 -2.042 -6.572 1.00 72.00 77 ASN A O 1
ATOM 609 N N . VAL A 1 78 ? 8.473 -2.752 -8.685 1.00 74.94 78 VAL A N 1
ATOM 610 C CA . VAL A 1 78 ? 7.030 -2.749 -8.991 1.00 74.94 78 VAL A CA 1
ATOM 611 C C . VAL A 1 78 ? 6.235 -3.638 -8.031 1.00 74.94 78 VAL A C 1
ATOM 613 O O . VAL A 1 78 ? 5.186 -3.224 -7.535 1.00 74.94 78 VAL A O 1
ATOM 616 N N . THR A 1 79 ? 6.723 -4.849 -7.757 1.00 76.69 79 THR A N 1
ATOM 617 C CA . THR A 1 79 ? 5.992 -5.824 -6.934 1.00 76.69 79 THR A CA 1
ATOM 618 C C . THR A 1 79 ? 6.101 -5.486 -5.451 1.00 76.69 79 THR A C 1
ATOM 620 O O . THR A 1 79 ? 5.090 -5.464 -4.748 1.00 76.69 79 THR A O 1
ATOM 623 N N . SER A 1 80 ? 7.307 -5.176 -4.970 1.00 76.56 80 SER A N 1
ATOM 624 C CA . SER A 1 80 ? 7.562 -4.900 -3.550 1.00 76.56 80 SER A CA 1
ATOM 625 C C . SER A 1 80 ? 6.907 -3.604 -3.100 1.00 76.56 80 SER A C 1
ATOM 627 O O . SER A 1 80 ? 6.389 -3.559 -1.988 1.00 76.56 80 SER A O 1
ATOM 629 N N . PHE A 1 81 ? 6.854 -2.582 -3.960 1.00 73.00 81 PHE A N 1
ATOM 630 C CA . PHE A 1 81 ? 6.160 -1.338 -3.638 1.00 73.00 81 PHE A CA 1
ATOM 631 C C . PHE A 1 81 ? 4.662 -1.574 -3.414 1.00 73.00 81 PHE A C 1
ATOM 633 O O . PHE A 1 81 ? 4.134 -1.237 -2.354 1.00 73.00 81 PHE A O 1
ATOM 640 N N . THR A 1 82 ? 3.975 -2.209 -4.371 1.00 79.25 82 THR A N 1
ATOM 641 C CA . THR A 1 82 ? 2.535 -2.468 -4.241 1.00 79.25 82 THR A CA 1
ATOM 642 C C . THR A 1 82 ? 2.250 -3.416 -3.071 1.00 79.25 82 THR A C 1
ATOM 644 O O . THR A 1 82 ? 1.424 -3.092 -2.218 1.00 79.25 82 THR A O 1
ATOM 647 N N . VAL A 1 83 ? 2.962 -4.543 -2.955 1.00 78.81 83 VAL A N 1
ATOM 648 C CA . VAL A 1 83 ? 2.778 -5.473 -1.824 1.00 78.81 83 VAL A CA 1
ATOM 649 C C . VAL A 1 83 ? 3.052 -4.778 -0.489 1.00 78.81 83 VAL A C 1
ATOM 651 O O . VAL A 1 83 ? 2.283 -4.952 0.455 1.00 78.81 83 VAL A O 1
ATOM 654 N N . GLY A 1 84 ? 4.102 -3.961 -0.411 1.00 75.75 84 GLY A N 1
ATOM 655 C CA . GLY A 1 84 ? 4.479 -3.233 0.795 1.00 75.75 84 GLY A CA 1
ATOM 656 C C . GLY A 1 84 ? 3.402 -2.246 1.248 1.00 75.75 84 GLY A C 1
ATOM 657 O O . GLY A 1 84 ? 2.969 -2.296 2.400 1.00 75.75 84 GLY A O 1
ATOM 658 N N . VAL A 1 85 ? 2.898 -1.398 0.347 1.00 79.56 85 VAL A N 1
ATOM 659 C CA . VAL A 1 85 ? 1.843 -0.417 0.671 1.00 79.56 85 VAL A CA 1
ATOM 660 C C . VAL A 1 85 ? 0.573 -1.110 1.167 1.00 79.56 85 VAL A C 1
ATOM 662 O O . VAL A 1 85 ? 0.022 -0.748 2.211 1.00 79.56 85 V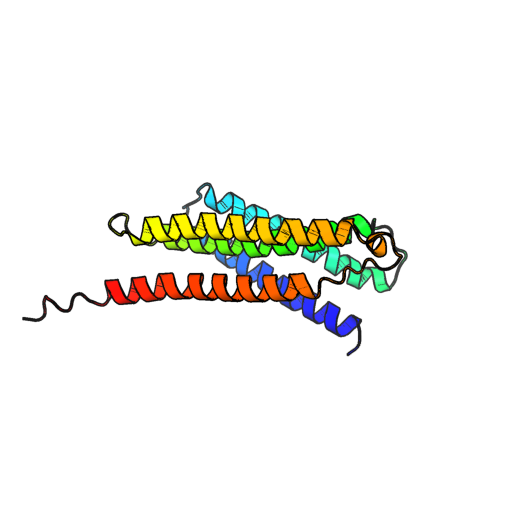AL A O 1
ATOM 665 N N . TRP A 1 86 ? 0.117 -2.145 0.463 1.00 83.50 86 TRP A N 1
ATOM 666 C CA . TRP A 1 86 ? -1.094 -2.870 0.847 1.00 83.50 86 TRP A CA 1
ATOM 667 C C . TRP A 1 86 ? -0.914 -3.657 2.149 1.00 83.50 86 TRP A C 1
ATOM 669 O O . TRP A 1 86 ? -1.808 -3.661 2.997 1.00 83.50 86 TRP A O 1
ATOM 679 N N . SER A 1 87 ? 0.255 -4.255 2.360 1.00 77.69 87 SER A N 1
ATOM 680 C CA . SER A 1 87 ? 0.587 -4.950 3.603 1.00 77.69 87 SER A CA 1
ATOM 681 C C . SER A 1 87 ? 0.651 -3.990 4.804 1.00 77.69 87 SER A C 1
ATOM 683 O O . SER A 1 87 ? 0.122 -4.303 5.875 1.00 77.69 87 SER A O 1
ATOM 685 N N . ALA A 1 88 ? 1.164 -2.765 4.623 1.00 79.00 88 ALA A N 1
ATOM 686 C CA . ALA A 1 88 ? 1.098 -1.716 5.645 1.00 79.00 88 ALA A CA 1
ATOM 687 C C . ALA A 1 88 ? -0.352 -1.364 6.019 1.00 79.00 88 ALA A C 1
ATOM 689 O O . ALA A 1 88 ? -0.683 -1.270 7.206 1.00 79.00 88 ALA A O 1
ATOM 690 N N . ARG A 1 89 ? -1.239 -1.208 5.025 1.00 83.56 89 ARG A N 1
ATOM 691 C CA . ARG A 1 89 ? -2.673 -0.937 5.246 1.00 83.56 89 ARG A CA 1
ATOM 692 C C . ARG A 1 89 ? -3.362 -2.077 6.004 1.00 83.56 89 ARG A C 1
ATOM 694 O O . ARG A 1 89 ? -4.142 -1.812 6.922 1.00 83.56 89 ARG A O 1
ATOM 701 N N . ILE A 1 90 ? -3.038 -3.329 5.676 1.00 81.62 90 ILE A N 1
ATOM 702 C CA . ILE A 1 90 ? -3.553 -4.518 6.374 1.00 81.62 90 ILE A CA 1
ATOM 703 C C . ILE A 1 90 ? -3.067 -4.546 7.837 1.00 81.62 90 ILE A C 1
ATOM 705 O O . ILE A 1 90 ? -3.872 -4.728 8.751 1.00 81.62 90 ILE A O 1
ATOM 709 N N . SER A 1 91 ? -1.789 -4.262 8.096 1.00 82.00 91 SER A N 1
ATOM 710 C CA . SER A 1 91 ? -1.271 -4.172 9.471 1.00 82.00 91 SER A CA 1
ATOM 711 C C . SER A 1 91 ? -1.924 -3.032 10.272 1.00 82.00 91 SER A C 1
ATOM 713 O O . SER A 1 91 ? -2.191 -3.156 11.474 1.00 82.00 91 SER A O 1
ATOM 715 N N . LEU A 1 92 ? -2.234 -1.899 9.629 1.00 79.69 92 LEU A N 1
ATOM 716 C CA . LEU A 1 92 ? -2.952 -0.801 10.281 1.00 79.69 92 LEU A CA 1
ATOM 717 C C . LEU A 1 92 ? -4.368 -1.211 10.691 1.00 79.69 92 LEU A C 1
ATOM 719 O O . LEU A 1 92 ? -4.736 -0.990 11.848 1.00 79.69 92 LEU A O 1
ATOM 723 N N . ILE A 1 93 ? -5.143 -1.827 9.792 1.00 82.81 93 ILE A N 1
ATOM 724 C CA . ILE A 1 93 ? -6.523 -2.217 10.109 1.00 82.81 93 ILE A CA 1
ATOM 725 C C . ILE A 1 93 ? -6.562 -3.302 11.188 1.00 82.81 93 ILE A C 1
ATOM 727 O O . ILE A 1 93 ? -7.323 -3.167 12.146 1.00 82.81 93 ILE A O 1
ATOM 731 N N . LEU A 1 94 ? -5.681 -4.306 11.116 1.00 75.62 94 LEU A N 1
ATOM 732 C CA . LEU A 1 94 ? -5.559 -5.365 12.123 1.00 75.62 94 LEU A CA 1
ATOM 733 C C . LEU A 1 94 ? -5.156 -4.812 13.495 1.00 75.62 94 LEU A C 1
ATOM 735 O O . LEU A 1 94 ? -5.702 -5.228 14.523 1.00 75.62 94 LEU A O 1
ATOM 739 N N . SER A 1 95 ? -4.307 -3.784 13.534 1.00 77.56 95 SER A N 1
ATOM 740 C CA . SER A 1 95 ? -4.035 -3.073 14.781 1.00 77.56 95 SER A CA 1
ATOM 741 C C . SER A 1 95 ? -5.241 -2.303 15.322 1.00 77.56 95 SER A C 1
ATOM 743 O O . SER A 1 95 ? -5.367 -2.213 16.546 1.00 77.56 95 SER A O 1
ATOM 745 N N . VAL A 1 96 ? -6.092 -1.722 14.471 1.00 76.38 96 VAL A N 1
ATOM 746 C CA . VAL A 1 96 ? -7.324 -1.046 14.918 1.00 76.38 96 VAL A CA 1
ATOM 747 C C . VAL A 1 96 ? -8.303 -2.070 15.489 1.00 76.38 96 VAL A C 1
ATOM 749 O O . VAL A 1 96 ? -8.840 -1.841 16.572 1.00 76.38 96 VAL A O 1
ATOM 752 N N . VAL A 1 97 ? -8.459 -3.232 14.841 1.00 75.00 97 VAL A N 1
ATOM 753 C CA . VAL A 1 97 ? -9.314 -4.337 15.323 1.00 75.00 97 VAL A CA 1
ATOM 754 C C . VAL A 1 97 ? -8.968 -4.721 16.760 1.00 75.00 97 VAL A C 1
ATOM 756 O O . VAL A 1 97 ? -9.855 -4.911 17.587 1.00 75.00 97 VAL A O 1
ATOM 759 N N . ARG A 1 98 ? -7.672 -4.786 17.082 1.00 71.50 98 ARG A N 1
ATOM 760 C CA . ARG A 1 98 ? -7.180 -5.140 18.425 1.00 71.50 98 ARG A CA 1
ATOM 761 C C . ARG A 1 98 ? -7.480 -4.102 19.499 1.00 71.50 98 ARG A C 1
ATOM 763 O O . ARG A 1 98 ? -7.476 -4.449 20.679 1.00 71.50 98 ARG A O 1
ATOM 770 N N . LEU A 1 99 ? -7.665 -2.842 19.112 1.00 71.50 99 LEU A N 1
ATOM 771 C CA . LEU A 1 99 ? -7.992 -1.761 20.040 1.00 71.50 99 LEU A CA 1
ATOM 772 C C . LEU A 1 99 ? -9.481 -1.777 20.423 1.00 71.50 99 LEU A C 1
ATOM 774 O O . LEU A 1 99 ? -9.846 -1.256 21.474 1.00 71.50 99 LEU A O 1
ATOM 778 N N . ILE A 1 100 ? -10.329 -2.375 19.581 1.00 70.56 100 ILE A N 1
ATOM 779 C CA . ILE A 1 100 ? -11.777 -2.441 19.777 1.00 70.56 100 ILE A CA 1
ATOM 780 C C . ILE A 1 100 ? -12.111 -3.633 20.689 1.00 70.56 100 ILE A C 1
ATOM 782 O O . ILE A 1 100 ? -11.731 -4.766 20.382 1.00 70.56 100 ILE A O 1
ATOM 786 N N . PRO A 1 101 ? -12.835 -3.431 21.807 1.00 64.25 101 PRO A N 1
ATOM 787 C CA . PRO A 1 101 ? -13.253 -4.535 22.661 1.00 64.25 101 PRO A CA 1
ATOM 788 C C . PRO A 1 101 ? -14.185 -5.508 21.907 1.00 64.25 101 PRO A C 1
ATOM 790 O O . PRO A 1 101 ? -14.982 -5.081 21.068 1.00 64.25 101 PRO A O 1
ATOM 793 N N . PRO A 1 102 ? -14.133 -6.818 22.217 1.00 58.81 102 PRO A N 1
ATOM 794 C CA . PRO A 1 102 ? -14.739 -7.901 21.425 1.00 58.81 102 PRO A CA 1
ATOM 795 C C . PRO A 1 102 ? -16.275 -7.880 21.342 1.00 58.81 102 PRO A C 1
ATOM 797 O O . PRO A 1 102 ? -16.855 -8.702 20.643 1.00 58.81 102 PRO A O 1
ATOM 800 N N . LEU A 1 103 ? -16.930 -6.955 22.043 1.00 58.53 103 LEU A N 1
ATOM 801 C CA . LEU A 1 103 ? -18.384 -6.853 22.162 1.00 58.53 103 LEU A CA 1
ATOM 802 C C . LEU A 1 103 ? -19.058 -6.188 20.948 1.00 58.53 103 LEU A C 1
ATOM 804 O O . LEU A 1 103 ? -20.280 -6.212 20.846 1.00 58.53 103 LEU A O 1
ATOM 808 N N . PHE A 1 104 ? -18.293 -5.605 20.019 1.00 65.62 104 PHE A N 1
ATOM 809 C CA . PHE A 1 104 ? -18.846 -4.836 18.902 1.00 65.62 104 PHE A CA 1
ATOM 810 C C . PHE A 1 104 ? -18.786 -5.576 17.560 1.00 65.62 104 PHE A C 1
ATOM 812 O O . PHE A 1 104 ? -17.744 -6.095 17.157 1.00 65.62 104 PHE A O 1
ATOM 819 N N . THR A 1 105 ? -19.883 -5.505 16.794 1.00 73.25 105 THR A N 1
ATOM 820 C CA . THR A 1 105 ? -19.976 -5.936 15.381 1.00 73.25 105 THR A CA 1
ATOM 821 C C . THR A 1 105 ? -18.910 -5.296 14.481 1.00 73.25 105 THR A C 1
ATOM 823 O O . THR A 1 105 ? -18.550 -5.863 13.450 1.00 73.25 105 THR A O 1
ATOM 826 N N . LEU A 1 106 ? -18.343 -4.162 14.912 1.00 70.44 106 LEU A N 1
ATOM 827 C CA . LEU A 1 106 ? -17.184 -3.493 14.315 1.00 70.44 106 LEU A CA 1
ATOM 828 C C . LEU A 1 106 ? -15.986 -4.425 14.104 1.00 70.44 106 LEU A C 1
ATOM 830 O O . LEU A 1 106 ? -15.324 -4.301 13.079 1.00 70.44 106 LEU A O 1
ATOM 834 N N . ARG A 1 107 ? -15.746 -5.384 15.008 1.00 73.56 107 ARG A N 1
ATOM 835 C CA . ARG A 1 107 ? -14.642 -6.346 14.873 1.00 73.56 107 ARG A CA 1
ATOM 836 C C . ARG A 1 107 ? -14.793 -7.220 13.629 1.00 73.56 107 ARG A C 1
ATOM 838 O O . ARG A 1 107 ? -13.848 -7.382 12.863 1.00 73.56 107 ARG A O 1
ATOM 845 N N . ARG A 1 108 ? -16.004 -7.733 13.399 1.00 78.62 108 ARG A N 1
ATOM 846 C CA . ARG A 1 108 ? -16.310 -8.551 12.222 1.00 78.62 108 ARG A CA 1
ATOM 847 C C . ARG A 1 108 ? -16.176 -7.716 10.946 1.00 78.62 108 ARG A C 1
ATOM 849 O O . ARG A 1 108 ? -15.583 -8.183 9.986 1.00 78.62 108 ARG A O 1
ATOM 856 N N . ILE A 1 109 ? -16.656 -6.468 10.949 1.00 80.06 109 ILE A N 1
ATOM 857 C CA . ILE A 1 109 ? -16.528 -5.550 9.800 1.00 80.06 109 ILE A CA 1
ATOM 858 C C . ILE A 1 109 ? -15.055 -5.296 9.460 1.00 80.06 109 ILE A C 1
ATOM 860 O O . ILE A 1 109 ? -14.678 -5.329 8.293 1.00 80.06 109 ILE A O 1
ATOM 864 N N . SER A 1 110 ? -14.213 -5.072 10.466 1.00 77.81 110 SER A N 1
ATOM 865 C CA . SER A 1 110 ? -12.795 -4.799 10.251 1.00 77.81 110 SER A CA 1
ATOM 866 C C . SER A 1 110 ? -11.991 -6.037 9.837 1.00 77.81 110 SER A C 1
ATOM 868 O O . SER A 1 110 ? -11.056 -5.914 9.052 1.00 77.81 110 SER A O 1
ATOM 870 N N . GLU A 1 111 ? -12.373 -7.230 10.305 1.00 80.88 111 GLU A N 1
ATOM 871 C CA . GLU A 1 111 ? -11.823 -8.502 9.813 1.00 80.88 111 GLU A CA 1
ATOM 872 C C . GLU A 1 111 ? -12.183 -8.713 8.331 1.00 80.88 111 GLU A C 1
ATOM 874 O O . GLU A 1 111 ? -11.300 -8.987 7.518 1.00 80.88 111 GLU A O 1
ATOM 879 N N . TRP A 1 112 ? -13.444 -8.480 7.943 1.00 85.00 112 TRP A N 1
ATOM 880 C CA . TRP A 1 112 ? -13.854 -8.511 6.532 1.00 85.00 112 TRP A CA 1
ATOM 881 C C . TRP A 1 112 ? -13.124 -7.463 5.687 1.00 85.00 112 TRP A C 1
ATOM 883 O O . TRP A 1 112 ? -12.748 -7.750 4.554 1.00 85.00 112 TRP A O 1
ATOM 893 N N . ALA A 1 113 ? -12.880 -6.269 6.230 1.00 84.44 113 ALA A N 1
ATOM 894 C CA . ALA A 1 113 ? -12.131 -5.224 5.541 1.00 84.44 113 ALA A CA 1
ATOM 895 C C . ALA A 1 113 ? -10.653 -5.604 5.326 1.00 84.44 113 ALA A C 1
ATOM 897 O O . ALA A 1 113 ? -10.111 -5.317 4.262 1.00 84.44 113 ALA A O 1
ATOM 898 N N . ALA A 1 114 ? -10.017 -6.306 6.271 1.00 83.06 114 ALA A N 1
ATOM 899 C CA . ALA A 1 114 ? -8.663 -6.835 6.086 1.00 83.06 114 ALA A CA 1
ATOM 900 C C . ALA A 1 114 ? -8.603 -7.869 4.946 1.00 83.06 114 ALA A C 1
ATOM 902 O O . ALA A 1 114 ? -7.717 -7.801 4.094 1.00 83.06 114 ALA A O 1
ATOM 903 N N . VAL A 1 115 ? -9.582 -8.781 4.889 1.00 86.75 115 VAL A N 1
ATOM 904 C CA . VAL A 1 115 ? -9.712 -9.750 3.786 1.00 86.75 115 VAL A CA 1
ATOM 905 C C . VAL A 1 115 ? -9.957 -9.032 2.458 1.00 86.75 115 VAL A C 1
ATOM 907 O O . VAL A 1 115 ? -9.331 -9.363 1.453 1.00 86.75 115 VAL A O 1
ATOM 910 N N . LEU A 1 116 ? -10.817 -8.012 2.449 1.00 88.06 116 LEU A N 1
ATOM 911 C CA . LEU A 1 116 ? -11.090 -7.213 1.258 1.00 88.06 116 LEU A CA 1
ATOM 912 C C . LEU A 1 116 ? -9.837 -6.480 0.764 1.00 88.06 116 LEU A C 1
ATOM 914 O O . LEU A 1 116 ? -9.575 -6.478 -0.433 1.00 88.06 116 LEU A O 1
ATOM 918 N N . PHE A 1 117 ? -9.033 -5.907 1.663 1.00 86.19 117 PHE A N 1
ATOM 919 C CA . PHE A 1 117 ? -7.778 -5.242 1.302 1.00 86.19 117 PHE A CA 1
ATOM 920 C C . PHE A 1 117 ? -6.758 -6.218 0.718 1.00 86.19 117 PHE A C 1
ATOM 922 O O . PHE A 1 117 ? -6.079 -5.888 -0.251 1.00 86.19 117 PHE A O 1
ATOM 929 N N . PHE A 1 118 ? -6.680 -7.436 1.256 1.00 85.62 118 PHE A N 1
ATOM 930 C CA . PHE A 1 118 ? -5.848 -8.483 0.673 1.00 85.62 118 PHE A CA 1
ATOM 931 C C . PHE A 1 118 ? -6.314 -8.858 -0.743 1.00 85.62 118 PHE A C 1
ATOM 933 O O . PHE A 1 118 ? -5.503 -8.921 -1.666 1.00 85.62 118 PHE A O 1
ATOM 940 N N . LEU A 1 119 ? -7.623 -9.037 -0.942 1.00 87.81 119 LEU A N 1
ATOM 941 C CA . LEU A 1 119 ? -8.193 -9.322 -2.262 1.00 87.81 119 LEU A CA 1
ATOM 942 C C . LEU A 1 119 ? -7.962 -8.174 -3.254 1.00 87.81 119 LEU A C 1
ATOM 944 O O . LEU A 1 119 ? -7.641 -8.436 -4.409 1.00 87.81 119 LEU A O 1
ATOM 948 N N . MET A 1 120 ? -8.075 -6.919 -2.813 1.00 87.00 120 MET A N 1
ATOM 949 C CA . MET A 1 120 ? -7.768 -5.744 -3.636 1.00 87.00 120 MET A CA 1
ATOM 950 C C . MET A 1 120 ? -6.287 -5.691 -4.021 1.00 87.00 120 MET A C 1
ATOM 952 O O . MET A 1 120 ? -5.979 -5.462 -5.187 1.00 87.00 120 MET A O 1
ATOM 956 N N . CYS A 1 121 ? -5.377 -5.980 -3.085 1.00 86.50 121 CYS A N 1
ATOM 957 C CA . CYS A 1 121 ? -3.942 -6.072 -3.357 1.00 86.50 121 CYS A CA 1
ATOM 958 C C . CYS A 1 121 ? -3.648 -7.080 -4.477 1.00 86.50 121 CYS A C 1
ATOM 960 O O . CYS A 1 121 ? -3.030 -6.737 -5.485 1.00 86.50 121 CYS A O 1
ATOM 962 N N . VAL A 1 122 ? -4.165 -8.306 -4.351 1.00 87.12 122 VAL A N 1
ATOM 963 C CA . VAL A 1 122 ? -4.009 -9.351 -5.375 1.00 87.12 122 VAL A CA 1
ATOM 964 C C . VAL A 1 122 ? -4.682 -8.941 -6.691 1.00 87.12 122 VAL A C 1
ATOM 966 O O . VAL A 1 122 ? -4.095 -9.095 -7.762 1.00 87.12 122 VAL A O 1
ATOM 969 N N . GLY A 1 123 ? -5.881 -8.361 -6.616 1.00 85.44 123 GLY A N 1
ATOM 970 C CA . GLY A 1 123 ? -6.652 -7.898 -7.769 1.00 85.44 123 GLY A CA 1
ATOM 971 C C . GLY A 1 123 ? -5.990 -6.767 -8.557 1.00 85.44 123 GLY A C 1
ATOM 972 O O . GLY A 1 123 ? -6.268 -6.634 -9.744 1.00 85.44 123 GLY A O 1
ATOM 973 N N . ILE A 1 124 ? -5.096 -5.990 -7.940 1.00 85.56 124 ILE A N 1
ATOM 974 C CA . ILE A 1 124 ? -4.282 -4.963 -8.608 1.00 85.56 124 ILE A CA 1
ATOM 975 C C . ILE A 1 124 ? -2.955 -5.558 -9.089 1.00 85.56 124 ILE A C 1
ATOM 977 O O . ILE A 1 124 ? -2.527 -5.283 -10.209 1.00 85.56 124 ILE A O 1
ATOM 981 N N . LEU A 1 125 ? -2.313 -6.417 -8.294 1.00 85.00 125 LEU A N 1
ATOM 982 C CA . LEU A 1 125 ? -1.041 -7.048 -8.662 1.00 85.00 125 LEU A CA 1
ATOM 983 C C . LEU A 1 125 ? -1.152 -7.912 -9.918 1.00 85.00 125 LEU A C 1
ATOM 985 O O . LEU A 1 125 ? -0.297 -7.810 -10.794 1.00 85.00 125 LEU A O 1
ATOM 989 N N . ILE A 1 126 ? -2.204 -8.726 -10.036 1.00 86.44 126 ILE A N 1
ATOM 990 C CA . ILE A 1 126 ? -2.407 -9.613 -11.190 1.00 86.44 126 ILE A CA 1
ATOM 991 C C . ILE A 1 126 ? -2.432 -8.833 -12.516 1.00 86.44 126 ILE A C 1
ATOM 993 O O . ILE A 1 126 ? -1.615 -9.144 -13.383 1.00 86.44 126 ILE A O 1
ATOM 997 N N . PRO A 1 127 ? -3.295 -7.816 -12.716 1.00 83.81 127 PRO A N 1
ATOM 998 C CA . PRO A 1 127 ? -3.297 -7.049 -13.953 1.00 83.81 127 PRO A CA 1
ATOM 999 C C . PRO A 1 127 ? -2.000 -6.258 -14.139 1.00 83.81 127 PRO A C 1
ATOM 1001 O O . PRO A 1 127 ? -1.533 -6.179 -15.273 1.00 83.81 127 PRO A O 1
ATOM 1004 N N . LYS A 1 128 ? -1.368 -5.730 -13.072 1.00 82.38 128 LYS A N 1
ATOM 1005 C CA . LYS A 1 128 ? -0.054 -5.067 -13.197 1.00 82.38 128 LYS A CA 1
ATOM 1006 C C . LYS A 1 128 ? 0.982 -6.022 -13.788 1.00 82.38 128 LYS A C 1
ATOM 1008 O O . LYS A 1 128 ? 1.608 -5.684 -14.788 1.00 82.38 128 LYS A O 1
ATOM 1013 N N . ILE A 1 129 ? 1.121 -7.217 -13.216 1.00 82.88 129 ILE A N 1
ATOM 1014 C CA . ILE A 1 129 ? 2.078 -8.231 -13.677 1.00 82.88 129 ILE A CA 1
ATOM 1015 C C . ILE A 1 129 ? 1.712 -8.710 -15.081 1.00 82.88 129 ILE A C 1
ATOM 1017 O O . ILE A 1 129 ? 2.589 -8.797 -15.931 1.00 82.88 129 ILE A O 1
ATOM 1021 N N . TYR A 1 130 ? 0.431 -8.966 -15.352 1.00 84.44 130 TYR A N 1
ATOM 1022 C CA . TYR A 1 130 ? -0.028 -9.458 -16.650 1.00 84.44 130 TYR A CA 1
ATOM 1023 C C . TYR A 1 130 ? 0.263 -8.470 -17.783 1.00 84.44 130 TYR A C 1
ATOM 1025 O O . TYR A 1 130 ? 0.881 -8.845 -18.779 1.00 84.44 130 TYR A O 1
ATOM 1033 N N . PHE A 1 131 ? -0.120 -7.197 -17.625 1.00 82.25 131 PHE A N 1
ATOM 1034 C CA . PHE A 1 131 ? 0.162 -6.178 -18.637 1.00 82.25 131 PHE A CA 1
ATOM 1035 C C . PHE A 1 131 ? 1.663 -5.976 -18.820 1.00 82.25 131 PHE A C 1
ATOM 1037 O O . PHE A 1 131 ? 2.122 -5.849 -19.953 1.00 82.25 131 PHE A O 1
ATOM 1044 N N . CYS A 1 132 ? 2.423 -5.996 -17.724 1.00 77.38 132 CYS A N 1
ATOM 1045 C CA . CYS A 1 132 ? 3.853 -5.746 -17.781 1.00 77.38 132 CYS A CA 1
ATOM 1046 C C . CYS A 1 132 ? 4.658 -6.911 -18.358 1.00 77.38 132 CYS A C 1
ATOM 1048 O O . CYS A 1 132 ? 5.591 -6.685 -19.118 1.00 77.38 132 CYS A O 1
ATOM 1050 N N . ALA A 1 133 ? 4.269 -8.151 -18.059 1.00 78.62 133 ALA A N 1
ATOM 1051 C CA . ALA A 1 133 ? 4.874 -9.346 -18.637 1.00 78.62 133 ALA A CA 1
ATOM 1052 C C . ALA A 1 133 ? 4.504 -9.503 -20.118 1.00 78.62 133 ALA A C 1
ATOM 1054 O O . ALA A 1 133 ? 5.322 -9.970 -20.909 1.00 78.62 133 ALA A O 1
ATOM 1055 N N . SER A 1 134 ? 3.287 -9.094 -20.501 1.00 78.00 134 SER A N 1
ATOM 1056 C CA . SER A 1 134 ? 2.817 -9.164 -21.887 1.00 78.00 134 SER A CA 1
ATOM 1057 C C . SER A 1 134 ? 3.489 -8.140 -22.803 1.00 78.00 134 SER A C 1
ATOM 1059 O O . SER A 1 134 ? 3.577 -8.378 -24.008 1.00 78.00 134 SER A O 1
ATOM 1061 N N . SER A 1 135 ? 3.931 -6.995 -22.282 1.00 66.50 135 SER A N 1
ATOM 1062 C CA . SER A 1 135 ? 4.690 -6.017 -23.060 1.00 66.50 135 SER A CA 1
ATOM 1063 C C . SER A 1 135 ? 6.172 -6.381 -23.048 1.00 66.50 135 SER A C 1
ATOM 1065 O O . SER A 1 135 ? 6.796 -6.293 -22.003 1.00 66.50 135 SER A O 1
ATOM 1067 N N . LEU A 1 136 ? 6.786 -6.684 -24.196 1.00 63.94 136 LEU A N 1
ATOM 1068 C CA . LEU A 1 136 ? 8.240 -6.930 -24.304 1.00 63.94 136 LEU A CA 1
ATOM 1069 C C . LEU A 1 136 ? 9.110 -5.689 -23.962 1.00 63.94 136 LEU A C 1
ATOM 1071 O O . LEU A 1 136 ? 10.323 -5.700 -24.128 1.00 63.94 136 LEU A O 1
ATOM 1075 N N . SER A 1 137 ? 8.502 -4.596 -23.490 1.00 62.88 137 SER A N 1
ATOM 1076 C CA . SER A 1 137 ? 9.166 -3.344 -23.118 1.00 62.88 137 SER A CA 1
ATOM 1077 C C . SER A 1 137 ? 9.980 -3.427 -21.822 1.00 62.88 137 SER A C 1
ATOM 1079 O O . SER A 1 137 ? 10.714 -2.488 -21.518 1.00 62.88 137 SER A O 1
ATOM 1081 N N . TRP A 1 138 ? 9.870 -4.520 -21.056 1.00 62.16 138 TRP A N 1
ATOM 1082 C CA . TRP A 1 138 ? 10.689 -4.752 -19.859 1.00 62.16 138 TRP A CA 1
ATOM 1083 C C . TRP A 1 138 ? 12.097 -5.289 -20.174 1.00 62.16 138 TRP A C 1
ATOM 1085 O O . TRP A 1 138 ? 12.967 -5.191 -19.314 1.00 62.16 138 TRP A O 1
ATOM 1095 N N . ASP A 1 139 ? 12.337 -5.796 -21.390 1.00 63.03 139 ASP A N 1
ATOM 1096 C CA . ASP A 1 139 ? 13.641 -6.320 -21.851 1.00 63.03 139 ASP A CA 1
ATOM 1097 C C . ASP A 1 139 ? 14.522 -5.233 -22.514 1.00 63.03 139 ASP A C 1
ATOM 1099 O O . ASP A 1 139 ? 15.571 -5.489 -23.100 1.00 63.03 139 ASP A O 1
ATOM 1103 N N . GLY A 1 140 ? 14.080 -3.972 -22.455 1.00 62.78 140 GLY A N 1
ATOM 1104 C CA . GLY A 1 140 ? 14.799 -2.829 -23.011 1.00 62.78 140 GLY A CA 1
ATOM 1105 C C . GLY A 1 140 ? 15.897 -2.273 -22.088 1.00 62.78 140 GLY A C 1
ATOM 1106 O O . GLY A 1 140 ? 15.898 -2.517 -20.881 1.00 62.78 140 GLY A O 1
ATOM 1107 N N . PRO A 1 141 ? 16.801 -1.421 -22.617 1.00 54.81 141 PRO A N 1
ATOM 1108 C CA . PRO A 1 141 ? 17.873 -0.785 -21.838 1.00 54.81 141 PRO A CA 1
ATOM 1109 C C . PRO A 1 141 ? 17.364 0.117 -20.698 1.00 54.81 141 PRO A C 1
ATOM 1111 O O . PRO A 1 141 ? 18.111 0.371 -19.745 1.00 54.81 141 PRO A O 1
ATOM 1114 N N . VAL A 1 142 ? 16.107 0.570 -20.794 1.00 58.41 142 VAL A N 1
ATOM 1115 C CA . VAL A 1 142 ? 15.342 1.251 -19.744 1.00 58.41 142 VAL A CA 1
ATOM 1116 C C . VAL A 1 142 ? 13.986 0.536 -19.620 1.00 58.41 142 VAL A C 1
ATOM 1118 O O . VAL A 1 142 ? 13.130 0.735 -20.485 1.00 58.41 142 VAL A O 1
ATOM 1121 N N . PRO A 1 143 ? 13.773 -0.310 -18.597 1.00 60.59 143 PRO A N 1
ATOM 1122 C CA . PRO A 1 143 ? 12.511 -1.021 -18.427 1.00 60.59 143 PRO A CA 1
ATOM 1123 C C . PRO A 1 143 ? 11.425 -0.030 -17.997 1.00 60.59 143 PRO A C 1
ATOM 1125 O O . PRO A 1 143 ? 11.435 0.485 -16.879 1.00 60.59 143 PRO A O 1
ATOM 1128 N N . VAL A 1 144 ? 10.487 0.267 -18.901 1.00 64.81 144 VAL A N 1
ATOM 1129 C CA . VAL A 1 144 ? 9.336 1.134 -18.614 1.00 64.81 144 VAL A CA 1
ATOM 1130 C C . VAL A 1 144 ? 8.056 0.380 -18.918 1.00 64.81 144 VAL A C 1
ATOM 1132 O O . VAL A 1 144 ? 7.890 -0.217 -19.983 1.00 64.81 144 VAL A O 1
ATOM 1135 N N . CYS A 1 145 ? 7.125 0.448 -17.973 1.00 71.06 145 CYS A N 1
ATOM 1136 C CA . CYS A 1 145 ? 5.824 -0.180 -18.085 1.00 71.06 145 CYS A CA 1
ATOM 1137 C C . CYS A 1 145 ? 4.741 0.884 -17.983 1.00 71.06 145 CYS A C 1
ATOM 1139 O O . CYS A 1 145 ? 4.636 1.602 -16.988 1.00 71.06 145 CYS A O 1
ATOM 1141 N N . ARG A 1 146 ? 3.956 1.026 -19.051 1.00 67.50 146 ARG A N 1
ATOM 1142 C CA . ARG A 1 146 ? 2.936 2.067 -19.164 1.00 67.50 146 ARG A CA 1
ATOM 1143 C C . ARG A 1 146 ? 1.595 1.520 -18.685 1.00 67.50 146 ARG A C 1
ATOM 1145 O O . ARG A 1 146 ? 0.872 0.874 -19.435 1.00 67.50 146 ARG A O 1
ATOM 1152 N N . LEU A 1 147 ? 1.263 1.796 -17.427 1.00 71.44 147 LEU A N 1
ATOM 1153 C CA . LEU A 1 147 ? 0.039 1.323 -16.776 1.00 71.44 147 LEU A CA 1
ATOM 1154 C C . LEU A 1 147 ? -1.062 2.393 -16.719 1.00 71.44 147 LEU A C 1
ATOM 1156 O O . LEU A 1 147 ? -1.677 2.589 -15.680 1.00 71.44 147 LEU A O 1
ATOM 1160 N N . GLU A 1 148 ? -1.356 3.084 -17.821 1.00 72.62 148 GLU A N 1
ATOM 1161 C CA . GLU A 1 148 ? -2.307 4.216 -17.817 1.00 72.62 148 GLU A CA 1
ATOM 1162 C C . GLU A 1 148 ? -3.700 3.844 -17.269 1.00 72.62 148 GLU A C 1
ATOM 1164 O O . GLU A 1 148 ? -4.244 4.546 -16.421 1.00 72.62 148 GLU A O 1
ATOM 1169 N N . LYS A 1 149 ? -4.270 2.707 -17.693 1.00 74.44 149 LYS A N 1
ATOM 1170 C CA . LYS A 1 149 ? -5.610 2.275 -17.245 1.00 74.44 149 LYS A CA 1
ATOM 1171 C C . LYS A 1 149 ? -5.605 1.642 -15.853 1.00 74.44 149 LYS A C 1
ATOM 1173 O O . LYS A 1 149 ? -6.543 1.834 -15.085 1.00 74.44 149 LYS A O 1
ATOM 1178 N N . VAL A 1 150 ? -4.552 0.894 -15.527 1.00 80.00 150 VAL A N 1
ATOM 1179 C CA . VAL A 1 150 ? -4.418 0.217 -14.228 1.00 80.00 150 VAL A CA 1
ATOM 1180 C C . VAL A 1 150 ? -4.108 1.229 -13.121 1.00 80.00 150 VAL A C 1
ATOM 1182 O O . VAL A 1 150 ? -4.622 1.081 -12.019 1.00 80.00 150 VAL A O 1
ATOM 1185 N N . ALA A 1 151 ? -3.377 2.306 -13.430 1.00 80.50 151 ALA A N 1
ATOM 1186 C CA . ALA A 1 151 ? -3.055 3.373 -12.485 1.00 80.50 151 ALA A CA 1
ATOM 1187 C C . ALA A 1 151 ? -4.298 4.114 -11.970 1.00 80.50 151 ALA A C 1
ATOM 1189 O O . ALA A 1 151 ? -4.356 4.468 -10.797 1.00 80.50 151 ALA A O 1
ATOM 1190 N N . ILE A 1 152 ? -5.314 4.324 -12.817 1.00 83.25 152 ILE A N 1
ATOM 1191 C CA . ILE A 1 152 ? -6.575 4.953 -12.388 1.00 83.25 152 ILE A CA 1
ATOM 1192 C C . ILE A 1 152 ? -7.309 4.041 -11.400 1.00 83.25 152 ILE A C 1
ATOM 1194 O O . ILE A 1 152 ? -7.783 4.507 -10.366 1.00 83.25 152 ILE A O 1
ATOM 1198 N N . GLY A 1 153 ? -7.379 2.741 -11.705 1.00 82.31 153 GLY A N 1
ATOM 1199 C CA . GLY A 1 153 ? -7.973 1.748 -10.809 1.00 82.31 153 GLY A CA 1
ATOM 1200 C C . GLY A 1 153 ? -7.246 1.689 -9.468 1.00 82.31 153 GLY A C 1
ATOM 1201 O O . GLY A 1 153 ? -7.898 1.776 -8.432 1.00 82.31 153 GLY A O 1
ATOM 1202 N N . GLU A 1 154 ? -5.912 1.637 -9.505 1.00 84.25 154 GLU A N 1
ATOM 1203 C CA . GLU A 1 154 ? -5.037 1.653 -8.327 1.00 84.25 154 GLU A CA 1
ATOM 1204 C C . GLU A 1 154 ? -5.279 2.901 -7.467 1.00 84.25 154 GLU A C 1
ATOM 1206 O O . GLU A 1 154 ? -5.524 2.782 -6.268 1.00 84.25 154 GLU A O 1
ATOM 1211 N N . LEU A 1 155 ? -5.336 4.088 -8.080 1.00 86.00 155 LEU A N 1
ATOM 1212 C CA . LEU A 1 155 ? -5.598 5.338 -7.365 1.00 86.00 155 LEU A CA 1
ATOM 1213 C C . LEU A 1 155 ? -6.972 5.343 -6.681 1.00 86.00 155 LEU A C 1
ATOM 1215 O O . LEU A 1 155 ? -7.089 5.754 -5.528 1.00 86.00 155 LEU A O 1
ATOM 1219 N N . ILE A 1 156 ? -8.020 4.882 -7.369 1.00 88.25 156 ILE A N 1
ATOM 1220 C CA . ILE A 1 156 ? -9.372 4.830 -6.795 1.00 88.25 156 ILE A CA 1
ATOM 1221 C C . ILE A 1 156 ? -9.407 3.862 -5.609 1.00 88.25 156 ILE A C 1
ATOM 1223 O O . ILE A 1 156 ? -9.945 4.201 -4.552 1.00 88.25 156 ILE A O 1
ATOM 1227 N N . THR A 1 157 ? -8.830 2.669 -5.760 1.00 85.81 157 THR A N 1
ATOM 1228 C CA . THR A 1 157 ? -8.785 1.676 -4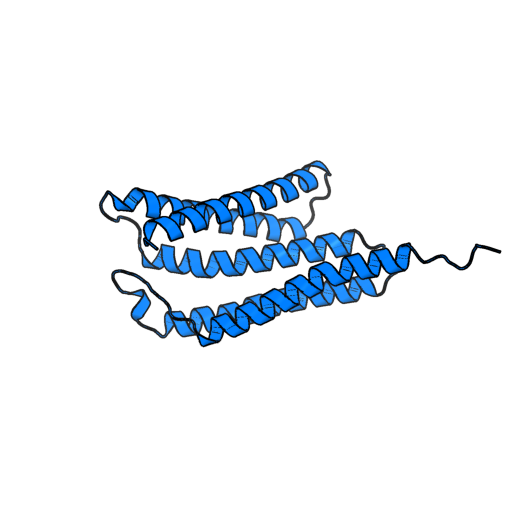.678 1.00 85.81 157 THR A CA 1
ATOM 1229 C C . THR A 1 157 ? -7.969 2.156 -3.487 1.00 85.81 157 THR A C 1
ATOM 1231 O O . THR A 1 157 ? -8.360 1.908 -2.347 1.00 85.81 157 THR A O 1
ATOM 1234 N N . ASP A 1 158 ? -6.893 2.895 -3.739 1.00 86.50 158 ASP A N 1
ATOM 1235 C CA . ASP A 1 158 ? -6.048 3.481 -2.706 1.00 86.50 158 ASP A CA 1
ATOM 1236 C C . ASP A 1 158 ? -6.809 4.520 -1.884 1.00 86.50 158 ASP A C 1
ATOM 1238 O O . ASP A 1 158 ? -6.846 4.436 -0.655 1.00 86.50 158 ASP A O 1
ATOM 1242 N N . VAL A 1 159 ? -7.507 5.438 -2.557 1.00 88.50 159 VAL A N 1
ATOM 1243 C CA . VAL A 1 159 ? -8.331 6.455 -1.892 1.00 88.50 159 VAL A CA 1
ATOM 1244 C C . VAL A 1 159 ? -9.442 5.805 -1.062 1.00 88.50 159 VAL A C 1
ATOM 1246 O O . VAL A 1 159 ? -9.678 6.204 0.080 1.00 88.50 159 VAL A O 1
ATOM 1249 N N . LEU A 1 160 ? -10.113 4.778 -1.591 1.00 88.38 160 LEU A N 1
ATOM 1250 C CA . LEU A 1 160 ? -11.163 4.064 -0.858 1.00 88.38 160 LEU A CA 1
ATOM 1251 C C . LEU A 1 160 ? -10.620 3.328 0.374 1.00 88.38 160 LEU A C 1
ATOM 1253 O O . LEU A 1 160 ? -11.265 3.338 1.432 1.00 88.38 160 LEU A O 1
ATOM 1257 N N . ALA A 1 161 ? -9.444 2.709 0.261 1.00 86.12 161 ALA A N 1
ATOM 1258 C CA . ALA A 1 161 ? -8.793 2.036 1.378 1.00 86.12 161 ALA A CA 1
ATOM 1259 C C . ALA A 1 161 ? -8.424 3.034 2.486 1.00 86.12 161 ALA A C 1
ATOM 1261 O O . ALA A 1 161 ? -8.717 2.789 3.661 1.00 86.12 161 ALA A O 1
ATOM 1262 N N . ASP A 1 162 ? -7.876 4.190 2.115 1.00 87.00 162 ASP A N 1
ATOM 1263 C CA . ASP A 1 162 ? -7.467 5.225 3.065 1.00 87.00 162 ASP A CA 1
ATOM 1264 C C . ASP A 1 162 ? -8.680 5.883 3.752 1.00 87.00 162 ASP A C 1
ATOM 1266 O O . ASP A 1 162 ? -8.682 6.053 4.976 1.00 87.00 162 ASP A O 1
ATOM 1270 N N . ILE A 1 163 ? -9.768 6.151 3.016 1.00 89.12 163 ILE A N 1
ATOM 1271 C CA . ILE A 1 163 ? -11.039 6.616 3.604 1.00 89.12 163 ILE A CA 1
ATOM 1272 C C . ILE A 1 163 ? -11.559 5.598 4.622 1.00 89.12 163 ILE A C 1
ATOM 1274 O O . ILE A 1 163 ? -11.977 5.972 5.720 1.00 89.12 163 ILE A O 1
ATOM 1278 N N . THR A 1 164 ? -11.514 4.308 4.285 1.00 86.19 164 THR A N 1
ATOM 1279 C CA . THR A 1 164 ? -11.980 3.237 5.174 1.00 86.19 164 THR A CA 1
ATOM 1280 C C . THR A 1 164 ? -11.134 3.169 6.450 1.00 86.19 164 THR A C 1
ATOM 1282 O O . THR A 1 164 ? -11.687 3.083 7.550 1.00 86.19 164 THR A O 1
ATOM 1285 N N . LEU A 1 165 ? -9.807 3.290 6.328 1.00 84.69 165 LEU A N 1
ATOM 1286 C CA . LEU A 1 165 ? -8.874 3.311 7.461 1.00 84.69 165 LEU A CA 1
ATOM 1287 C C . LEU A 1 165 ? -9.120 4.479 8.421 1.00 84.69 165 LEU A C 1
ATOM 1289 O O . LEU A 1 165 ? -8.956 4.311 9.629 1.00 84.69 165 LEU A O 1
ATOM 1293 N N . VAL A 1 166 ? -9.527 5.641 7.909 1.00 87.06 166 VAL A N 1
ATOM 1294 C CA . VAL A 1 166 ? -9.824 6.829 8.727 1.00 87.06 166 VAL A CA 1
ATOM 1295 C C . VAL A 1 166 ? -11.243 6.778 9.305 1.00 87.06 166 VAL A C 1
ATOM 1297 O O . VAL A 1 166 ? -11.462 7.140 10.463 1.00 87.06 166 VAL A O 1
ATOM 1300 N N . ALA A 1 167 ? -12.218 6.281 8.543 1.00 85.81 167 ALA A N 1
ATOM 1301 C CA . ALA A 1 167 ? -13.617 6.243 8.961 1.00 85.81 167 ALA A CA 1
ATOM 1302 C C . ALA A 1 167 ? -13.869 5.290 10.144 1.00 85.81 167 ALA A C 1
ATOM 1304 O O . ALA A 1 167 ? -14.661 5.617 11.032 1.00 85.81 167 ALA A O 1
ATOM 1305 N N . ILE A 1 168 ? -13.201 4.130 10.183 1.00 83.06 168 ILE A N 1
ATOM 1306 C CA . ILE A 1 168 ? -13.363 3.126 11.252 1.00 83.06 168 ILE A CA 1
ATOM 1307 C C . ILE A 1 168 ? -13.050 3.698 12.653 1.00 83.06 168 ILE A C 1
ATOM 1309 O O . ILE A 1 168 ? -13.933 3.642 13.516 1.00 83.06 168 ILE A O 1
ATOM 1313 N N . PRO A 1 169 ? -11.857 4.270 12.924 1.00 79.31 169 PRO A N 1
ATOM 1314 C CA . PRO A 1 169 ? -11.538 4.819 14.240 1.00 79.31 169 PRO A CA 1
ATOM 1315 C C . PRO A 1 169 ? -12.401 6.035 14.597 1.00 79.31 169 PRO A C 1
ATOM 1317 O O . PRO A 1 169 ? -12.775 6.176 15.759 1.00 79.31 169 PRO A O 1
ATOM 1320 N N . ILE A 1 170 ? -12.790 6.875 13.627 1.00 83.38 170 ILE A N 1
ATOM 1321 C CA . ILE A 1 170 ? -13.694 8.012 13.881 1.00 83.38 170 ILE A CA 1
ATOM 1322 C C . ILE A 1 170 ? -15.071 7.522 14.343 1.00 83.38 170 ILE A C 1
ATOM 1324 O O . ILE A 1 170 ? -15.607 8.034 15.327 1.00 83.38 170 ILE A O 1
ATOM 1328 N N . ARG A 1 171 ? -15.641 6.507 13.680 1.00 78.69 171 ARG A N 1
ATOM 1329 C CA . ARG A 1 171 ? -16.923 5.919 14.104 1.00 78.69 171 ARG A CA 1
ATOM 1330 C C . ARG A 1 171 ? -16.828 5.276 15.485 1.00 78.69 171 ARG A C 1
ATOM 1332 O O . ARG A 1 171 ? -17.767 5.399 16.268 1.00 78.69 171 ARG A O 1
ATOM 1339 N N . LEU A 1 172 ? -15.700 4.637 15.797 1.00 74.31 172 LEU A N 1
ATOM 1340 C CA . LEU A 1 172 ? -15.445 4.071 17.121 1.00 74.31 172 LEU A CA 1
ATOM 1341 C C . LEU A 1 172 ? -15.417 5.159 18.205 1.00 74.31 172 LEU A C 1
ATOM 1343 O O . LEU A 1 172 ? -16.113 5.033 19.211 1.00 74.31 172 LEU A O 1
ATOM 1347 N N . LEU A 1 173 ? -14.655 6.234 17.985 1.00 76.25 173 LEU A N 1
ATOM 1348 C CA . LEU A 1 173 ? -14.593 7.389 18.886 1.00 76.25 173 LEU A CA 1
ATOM 1349 C C . LEU A 1 173 ? -15.978 8.016 19.078 1.00 76.25 173 LEU A C 1
ATOM 1351 O O . LEU A 1 173 ? -16.391 8.240 20.212 1.00 76.25 173 LEU A O 1
ATOM 1355 N N . GLY A 1 174 ? -16.733 8.204 17.992 1.00 74.19 174 GLY A N 1
ATOM 1356 C CA . GLY A 1 174 ? -18.102 8.717 18.051 1.00 74.19 174 GLY A CA 1
ATOM 1357 C C . GLY A 1 174 ? -19.036 7.859 18.910 1.00 74.19 174 GLY A C 1
ATOM 1358 O O . GLY A 1 174 ? -19.852 8.406 19.646 1.00 74.19 174 GLY A O 1
ATOM 1359 N N . TYR A 1 175 ? -18.892 6.530 18.875 1.00 69.62 175 TYR A N 1
ATOM 1360 C CA . TYR A 1 175 ? -19.705 5.620 19.687 1.00 69.62 175 TYR A CA 1
ATOM 1361 C C . TYR A 1 175 ? -19.297 5.633 21.170 1.00 69.62 175 TYR A C 1
ATOM 1363 O O . TYR A 1 175 ? -20.156 5.656 22.050 1.00 69.62 175 TYR A O 1
ATOM 1371 N N . VAL A 1 176 ? -17.991 5.670 21.462 1.00 69.38 176 VAL A N 1
ATOM 1372 C CA . VAL A 1 176 ? -17.466 5.711 22.841 1.00 69.38 176 VAL A CA 1
ATOM 1373 C C . VAL A 1 176 ? -17.776 7.044 23.531 1.00 69.38 176 VAL A C 1
ATOM 1375 O O . VAL A 1 176 ? -18.013 7.067 24.736 1.00 69.38 176 VAL A O 1
ATOM 1378 N N . SER A 1 177 ? -17.827 8.153 22.789 1.00 61.28 177 SER A N 1
ATOM 1379 C CA . SER A 1 177 ? -18.176 9.478 23.323 1.00 61.28 177 SER A CA 1
ATOM 1380 C C . SER A 1 177 ? -19.684 9.702 23.535 1.00 61.28 177 SER A C 1
ATOM 1382 O O . SER A 1 177 ? -20.072 10.775 23.999 1.00 61.28 177 SER A O 1
ATOM 1384 N N . LEU A 1 178 ? -20.546 8.723 23.222 1.00 57.44 178 LEU A N 1
ATOM 1385 C CA . LEU A 1 178 ? -22.007 8.840 23.319 1.00 57.44 178 LEU A CA 1
ATOM 1386 C C . LEU A 1 178 ? -22.702 8.009 24.431 1.00 57.44 178 LEU A C 1
ATOM 1388 O O . LEU A 1 178 ? -23.786 7.485 24.182 1.00 57.44 178 LEU A O 1
ATOM 1392 N N . PRO A 1 179 ? -22.257 7.967 25.703 1.00 56.50 179 PRO A N 1
ATOM 1393 C CA . PRO A 1 179 ? -23.182 7.732 26.805 1.00 56.50 179 PRO A CA 1
ATOM 1394 C C . PRO A 1 179 ? -23.865 9.062 27.168 1.00 56.50 179 PRO A C 1
ATOM 1396 O O . PRO A 1 179 ? -23.535 9.706 28.161 1.00 56.50 179 PRO A O 1
ATOM 1399 N N . LYS A 1 180 ? -24.826 9.503 26.345 1.00 56.41 180 LYS A N 1
ATOM 1400 C CA . LYS A 1 180 ? -25.704 10.647 26.679 1.00 56.41 180 LYS A CA 1
ATOM 1401 C C . LYS A 1 180 ? -26.847 10.274 27.635 1.00 56.41 180 LYS A C 1
ATOM 1403 O O . LYS A 1 180 ? -27.608 11.152 28.018 1.00 56.41 180 LYS A O 1
ATOM 1408 N N . ASP A 1 181 ? -26.926 9.015 28.069 1.00 56.66 181 ASP A N 1
ATOM 1409 C CA . ASP A 1 181 ? -28.074 8.475 28.813 1.00 56.66 181 ASP A CA 1
ATOM 1410 C C . ASP A 1 181 ? -27.829 8.260 30.322 1.00 56.66 181 ASP A C 1
ATOM 1412 O O . ASP A 1 181 ? -28.506 7.482 30.984 1.00 56.66 181 ASP A O 1
ATOM 1416 N N . LYS A 1 182 ? -26.840 8.957 30.900 1.00 49.91 182 LYS A N 1
ATOM 1417 C CA . LYS A 1 182 ? -26.645 9.059 32.365 1.00 49.91 182 LYS A CA 1
ATOM 1418 C C . LYS A 1 182 ? -26.480 10.501 32.848 1.00 49.91 182 LYS A C 1
ATOM 1420 O O . LYS A 1 182 ? -25.825 10.763 33.853 1.00 49.91 182 LYS A O 1
ATOM 1425 N N . ARG A 1 183 ? -27.073 11.454 32.125 1.00 52.94 183 ARG A N 1
ATOM 1426 C CA . ARG A 1 183 ? -27.209 12.846 32.572 1.00 52.94 183 ARG A CA 1
ATOM 1427 C C . ARG A 1 183 ? -28.669 13.120 32.928 1.00 52.94 183 ARG A C 1
ATOM 1429 O O . ARG A 1 183 ? -29.333 13.921 32.278 1.00 52.94 183 ARG A O 1
ATOM 1436 N N . ARG A 1 184 ? -29.171 12.399 33.923 1.00 44.06 184 ARG A N 1
ATOM 1437 C CA . ARG A 1 184 ? -30.404 12.740 34.624 1.00 44.06 184 ARG A CA 1
ATOM 1438 C C . ARG A 1 184 ? -30.244 12.403 36.091 1.00 44.06 184 ARG A C 1
ATOM 1440 O O . ARG A 1 184 ? -29.683 11.318 36.359 1.00 44.06 184 ARG A O 1
#

Radius of gyration: 20.03 Å; chains: 1; bounding box: 60×32×59 Å

Sequence (184 aa):
MSSTTNLVLSVVFFTIASGSTTARLCIRYRKQRLWWDDGWAILTLILSTLVDIALFEAVFEAGSDPVSPKAAQFWLNVTSFTVGVWSARISLILSVVRLIPPLFTLRRISEWAAVLFFLMCVGILIPKIYFCASSLSWDGPVPVCRLEKVAIGELITDVLADITLVAIPIRLLGYVSLPKDKRR

Organism: NCBI:txid1447944

Foldseek 3Di:
DDPLVVLVVVLVVLVVVLVVLVVVLVVVVVVVPDDPLVVLSVLLSVLSVLLSVLSVVVSVCVPPDDPDPQLVNVCSNVLSVLSSVLSSLLSLLVVVLVVDPPPDPLNVVSVVLSVVSVVVSVVLVVVQCVQLVVDPQCVDPHRDGDPPPSVVVVVVVVVVSVCVSVVSVVVVVVVVPPPPPPPD